Protein AF-A0A4R2JY09-F1 (afdb_monomer)

Solvent-accessible surface area (backbone atoms only — not comparable to full-atom values): 12520 Å² total; per-residue (Å²): 123,72,69,61,69,69,44,50,31,56,52,41,22,50,51,10,37,50,38,20,43,51,9,50,51,40,26,39,74,59,43,50,77,85,27,59,93,70,74,49,65,71,68,47,56,56,43,51,48,26,50,50,39,27,61,74,26,62,86,49,58,49,14,38,50,39,37,24,51,50,29,52,44,56,52,52,52,26,51,75,70,41,53,46,57,54,38,59,69,40,91,48,62,43,36,23,51,12,49,53,40,19,52,52,11,28,51,42,14,31,53,24,16,51,53,37,33,56,50,35,59,75,74,44,85,76,75,69,59,42,25,69,34,90,87,27,94,50,19,66,32,39,49,43,24,29,51,10,25,40,39,17,18,50,12,61,12,33,62,65,75,63,45,63,88,49,72,64,22,49,46,31,40,51,47,20,52,47,34,51,63,48,41,67,61,26,44,41,46,42,46,17,53,52,23,49,53,51,43,55,49,47,69,69,33,67,67,56,44,43,32,71,76,56,62,86,48,71,54,48,29,49,8,54,52,33,23,48,52,11,21,50,39,14,28,53,23,17,51,62,61,67,49,84,81,76,77,75,79,78,75,87,124

Secondary structure (DSSP, 8-state):
-HHHHHHHHHHHHHHHHHHHHHHHHHHHHH-GGGGTTTSS-HHHHHHHHHHHHHHHHTTSTTTTHHHHHHHHHHHHHHHHTSHHHHHHT-S-HHHHHHHHHHHHHHHHHHHHHHHHHHHHHHH---PPPPTT-TT-TTHHHHHHHHHHHHHHHHHHHGGGTS---SHHHHHHHHHHHHHHHS-SSHHHHHHHHHHHHHHHHHHH-HHHHHHHHS-SSHHHHHHHHHHHHHHHHHHHHHHHHHS----------

Mean predicted aligned error: 4.35 Å

Structure (mmCIF, N/CA/C/O backbone):
data_AF-A0A4R2JY09-F1
#
_entry.id   AF-A0A4R2JY09-F1
#
loop_
_atom_site.group_PDB
_atom_site.id
_atom_site.type_symbol
_atom_site.label_atom_id
_atom_site.label_alt_id
_atom_site.label_comp_id
_atom_site.label_asym_id
_atom_site.label_entity_id
_atom_site.label_seq_id
_atom_site.pdbx_PDB_ins_code
_atom_site.Cartn_x
_atom_site.Cartn_y
_atom_site.Cartn_z
_atom_site.occupancy
_atom_site.B_iso_or_equiv
_atom_site.auth_seq_id
_atom_site.auth_comp_id
_atom_site.auth_asym_id
_atom_site.auth_atom_id
_atom_site.pdbx_PDB_model_num
ATOM 1 N N . MET A 1 1 ? -23.537 -16.283 21.744 1.00 59.69 1 MET A N 1
ATOM 2 C CA . MET A 1 1 ? -23.737 -16.457 20.281 1.00 59.69 1 MET A CA 1
ATOM 3 C C . MET A 1 1 ? -23.283 -15.247 19.446 1.00 59.69 1 MET A C 1
ATOM 5 O O . MET A 1 1 ? -22.888 -15.431 18.303 1.00 59.69 1 MET A O 1
ATOM 9 N N . THR A 1 2 ? -23.271 -14.025 19.992 1.00 66.12 2 THR A N 1
ATOM 10 C CA . THR A 1 2 ? -22.936 -12.773 19.277 1.00 66.12 2 THR A CA 1
ATOM 11 C C . THR A 1 2 ? -21.453 -12.596 18.908 1.00 66.12 2 THR A C 1
ATOM 13 O O . THR A 1 2 ? -21.151 -11.908 17.934 1.00 66.12 2 THR A O 1
ATOM 16 N N . ASP A 1 3 ? -20.524 -13.251 19.611 1.00 72.12 3 ASP A N 1
ATOM 17 C CA . ASP A 1 3 ? -19.083 -13.127 19.329 1.00 72.12 3 ASP A CA 1
ATOM 18 C C . ASP A 1 3 ? -18.625 -13.847 18.053 1.00 72.12 3 ASP A C 1
ATOM 20 O O . ASP A 1 3 ? -17.672 -13.404 17.411 1.00 72.12 3 ASP A O 1
ATOM 24 N N . ASN A 1 4 ? -19.314 -14.915 17.634 1.00 73.12 4 ASN A N 1
ATOM 25 C CA . ASN A 1 4 ? -18.946 -15.662 16.426 1.00 73.12 4 ASN A CA 1
ATOM 26 C C . ASN A 1 4 ? -19.245 -14.863 15.148 1.00 73.12 4 ASN A C 1
ATOM 28 O O . ASN A 1 4 ? -18.439 -14.863 14.219 1.00 73.12 4 ASN A O 1
ATOM 32 N N . ILE A 1 5 ? -20.343 -14.098 15.134 1.00 75.06 5 ILE A N 1
ATOM 33 C CA . ILE A 1 5 ? -20.737 -13.260 13.989 1.00 75.06 5 ILE A CA 1
ATOM 34 C C . ILE A 1 5 ? -19.710 -12.142 13.747 1.00 75.06 5 ILE A C 1
ATOM 36 O O . ILE A 1 5 ? -19.404 -11.812 12.605 1.00 75.06 5 ILE A O 1
ATOM 40 N N . ARG A 1 6 ? -19.104 -11.611 14.817 1.00 73.12 6 ARG A N 1
ATOM 41 C CA . ARG A 1 6 ? -18.092 -10.543 14.736 1.00 73.12 6 ARG A CA 1
ATOM 42 C C . ARG A 1 6 ? -16.761 -11.007 14.144 1.00 73.12 6 ARG A C 1
ATOM 44 O O . ARG A 1 6 ? -16.026 -10.194 13.590 1.00 73.12 6 ARG A O 1
ATOM 51 N N . ARG A 1 7 ? -16.424 -12.294 14.272 1.00 84.69 7 ARG A N 1
ATOM 52 C CA . ARG A 1 7 ? -15.127 -12.834 13.828 1.00 84.69 7 ARG A CA 1
ATOM 53 C C . ARG A 1 7 ? -15.115 -13.212 12.349 1.00 84.69 7 ARG A C 1
ATOM 55 O O . ARG A 1 7 ? -14.066 -13.095 11.722 1.00 84.69 7 ARG A O 1
ATOM 62 N N . LEU A 1 8 ? -16.263 -13.602 11.792 1.00 88.94 8 LEU A N 1
ATOM 63 C CA . LEU A 1 8 ? -16.383 -14.094 10.414 1.00 88.94 8 LEU A CA 1
ATOM 64 C C . LEU A 1 8 ? -15.783 -13.143 9.357 1.00 88.94 8 LEU A C 1
ATOM 66 O O . LEU A 1 8 ? -14.953 -13.608 8.578 1.00 88.94 8 LEU A O 1
ATOM 70 N N . PRO A 1 9 ? -16.085 -11.828 9.336 1.00 89.94 9 PRO A N 1
ATOM 71 C CA . PRO A 1 9 ? -15.553 -10.930 8.306 1.00 89.94 9 PRO A CA 1
ATOM 72 C C . PRO A 1 9 ? -14.032 -10.738 8.378 1.00 89.94 9 PRO A C 1
ATOM 74 O O . PRO A 1 9 ? -13.357 -10.679 7.353 1.00 89.94 9 PRO A O 1
ATOM 77 N N . ILE A 1 10 ? -13.464 -10.677 9.588 1.00 90.81 10 ILE A N 1
ATOM 78 C CA . ILE A 1 10 ? -12.010 -10.546 9.775 1.00 90.81 10 ILE A CA 1
ATOM 79 C C . ILE A 1 10 ? -11.312 -11.842 9.355 1.00 90.81 10 ILE A C 1
ATOM 81 O O . ILE A 1 10 ? -10.314 -11.791 8.641 1.00 90.81 10 ILE A O 1
ATOM 85 N N . VAL A 1 11 ? -11.855 -13.001 9.741 1.00 94.50 11 VAL A N 1
ATOM 86 C CA . VAL A 1 11 ? -11.335 -14.309 9.309 1.00 94.50 11 VAL A CA 1
ATOM 87 C C . VAL A 1 11 ? -11.387 -14.430 7.786 1.00 94.50 11 VAL A C 1
ATOM 89 O O . VAL A 1 11 ? -10.397 -14.832 7.184 1.00 94.50 11 VAL A O 1
ATOM 92 N N . ALA A 1 12 ? -12.484 -14.008 7.153 1.00 95.75 12 ALA A N 1
ATOM 93 C CA . ALA A 1 12 ? -12.603 -13.979 5.698 1.00 95.75 12 ALA A CA 1
ATOM 94 C C . ALA A 1 12 ? -11.603 -13.008 5.044 1.00 95.75 12 ALA A C 1
ATOM 96 O O . ALA A 1 12 ? -11.043 -13.332 4.002 1.00 95.75 12 ALA A O 1
ATOM 97 N N . THR A 1 13 ? -11.312 -11.866 5.679 1.00 95.75 13 THR A N 1
ATOM 98 C CA . THR A 1 13 ? -10.259 -10.938 5.221 1.00 95.75 13 THR A CA 1
ATOM 99 C C . THR A 1 13 ? -8.889 -11.627 5.224 1.00 95.75 13 THR A C 1
ATOM 101 O O . THR A 1 13 ? -8.171 -11.569 4.231 1.00 95.75 13 THR A O 1
ATOM 104 N N . PHE A 1 14 ? -8.532 -12.333 6.305 1.00 96.69 14 PHE A N 1
ATOM 105 C CA . PHE A 1 14 ? -7.279 -13.098 6.373 1.00 96.69 14 PHE A CA 1
ATOM 106 C C . PHE A 1 14 ? -7.230 -14.252 5.375 1.00 96.69 14 PHE A C 1
ATOM 108 O O . PHE A 1 14 ? -6.197 -14.465 4.747 1.00 96.69 14 PHE A O 1
ATOM 115 N N . ALA A 1 15 ? -8.336 -14.980 5.216 1.00 97.56 15 ALA A N 1
ATOM 116 C CA . ALA A 1 15 ? -8.434 -16.059 4.244 1.00 97.56 15 ALA A CA 1
ATOM 117 C C . ALA A 1 15 ? -8.238 -15.532 2.816 1.00 97.56 15 ALA A C 1
ATOM 119 O O . ALA A 1 15 ? -7.479 -16.121 2.053 1.00 97.56 15 ALA A O 1
ATOM 120 N N . GLY A 1 16 ? -8.843 -14.389 2.478 1.00 98.06 16 GLY A N 1
ATOM 121 C CA . GLY A 1 16 ? -8.635 -13.717 1.196 1.00 98.06 16 GLY A CA 1
ATOM 122 C C . GLY A 1 16 ? -7.171 -13.334 0.960 1.00 98.06 16 GLY A C 1
ATOM 123 O O . GLY A 1 16 ? -6.622 -13.656 -0.093 1.00 98.06 16 GLY A O 1
ATOM 124 N N . LEU A 1 17 ? -6.509 -12.723 1.951 1.00 97.75 17 LEU A N 1
ATOM 125 C CA . LEU A 1 17 ? -5.083 -12.378 1.863 1.00 97.75 17 LEU A CA 1
ATOM 126 C C . LEU A 1 17 ? -4.210 -13.628 1.705 1.00 97.75 17 LEU A C 1
ATOM 128 O O . LEU A 1 17 ? -3.281 -13.636 0.903 1.00 97.75 17 LEU A O 1
ATOM 132 N N . PHE A 1 18 ? -4.524 -14.706 2.424 1.00 97.88 18 PHE A N 1
ATOM 133 C CA . PHE A 1 18 ? -3.820 -15.978 2.290 1.00 97.88 18 PHE A CA 1
ATOM 134 C C . PHE A 1 18 ? -3.980 -16.572 0.885 1.00 97.88 18 PHE A C 1
ATOM 136 O O . PHE A 1 18 ? -2.989 -16.943 0.262 1.00 97.88 18 PHE A O 1
ATOM 143 N N . VAL A 1 19 ? -5.202 -16.597 0.345 1.00 98.38 19 VAL A N 1
ATOM 144 C CA . VAL A 1 19 ? -5.465 -17.034 -1.037 1.00 98.38 19 VAL A CA 1
ATOM 145 C C . VAL A 1 19 ? -4.697 -16.162 -2.034 1.00 98.38 19 VAL A C 1
ATOM 147 O O . VAL A 1 19 ? -4.083 -16.690 -2.960 1.00 98.38 19 VAL A O 1
ATOM 150 N N . ALA A 1 20 ? -4.647 -14.845 -1.812 1.00 98.19 20 ALA A N 1
ATOM 151 C CA . ALA A 1 20 ? -3.877 -13.937 -2.655 1.00 98.19 20 ALA A CA 1
ATOM 152 C C . ALA A 1 20 ? -2.372 -14.263 -2.647 1.00 98.19 20 ALA A C 1
ATOM 154 O O . ALA A 1 20 ? -1.742 -14.326 -3.704 1.00 98.19 20 ALA A O 1
ATOM 155 N N . ALA A 1 21 ? -1.815 -14.536 -1.463 1.00 98.00 21 ALA A N 1
ATOM 156 C CA . ALA A 1 21 ? -0.427 -14.958 -1.293 1.00 98.00 21 ALA A CA 1
ATOM 157 C C . ALA A 1 21 ? -0.134 -16.293 -1.996 1.00 98.00 21 ALA A C 1
ATOM 159 O O . ALA A 1 21 ? 0.877 -16.409 -2.686 1.00 98.00 21 ALA A O 1
ATOM 160 N N . VAL A 1 22 ? -1.031 -17.280 -1.887 1.00 98.25 22 VAL A N 1
ATOM 161 C CA . VAL A 1 22 ? -0.908 -18.555 -2.617 1.00 98.25 22 VAL A CA 1
ATOM 162 C C . VAL A 1 22 ? -0.880 -18.311 -4.127 1.00 98.25 22 VAL A C 1
ATOM 164 O O . VAL A 1 22 ? -0.015 -18.853 -4.812 1.00 98.25 22 VAL A O 1
ATOM 167 N N . GLY A 1 23 ? -1.758 -17.449 -4.647 1.00 98.06 23 GLY A N 1
ATOM 168 C CA . GLY A 1 23 ? -1.754 -17.069 -6.062 1.00 98.06 23 GLY A CA 1
ATOM 169 C C . GLY A 1 23 ? -0.416 -16.479 -6.521 1.00 98.06 23 GLY A C 1
ATOM 170 O O . GLY A 1 23 ? 0.090 -16.857 -7.578 1.00 98.06 23 GLY A O 1
ATOM 171 N N . LEU A 1 24 ? 0.204 -15.614 -5.711 1.00 97.38 24 LEU A N 1
ATOM 172 C CA . LEU A 1 24 ? 1.538 -15.058 -5.982 1.00 97.38 24 LEU A CA 1
ATOM 173 C C . LEU A 1 24 ? 2.639 -16.130 -5.982 1.00 97.38 24 LEU A C 1
ATOM 175 O O . LEU A 1 24 ? 3.501 -16.121 -6.860 1.00 97.38 24 LEU A O 1
ATOM 179 N N . VAL A 1 25 ? 2.601 -17.075 -5.039 1.00 97.81 25 VAL A N 1
ATOM 180 C CA . VAL A 1 25 ? 3.565 -18.189 -4.982 1.00 97.81 25 VAL A CA 1
ATOM 181 C C . VAL A 1 25 ? 3.436 -19.094 -6.209 1.00 97.81 25 VAL A C 1
ATOM 183 O O . VAL A 1 25 ? 4.447 -19.484 -6.790 1.00 97.81 25 VAL A O 1
ATOM 186 N N . VAL A 1 26 ? 2.213 -19.379 -6.665 1.00 98.12 26 VAL A N 1
ATOM 187 C CA . VAL A 1 26 ? 1.987 -20.151 -7.899 1.00 98.12 26 VAL A CA 1
ATOM 188 C C . VAL A 1 26 ? 2.592 -19.439 -9.114 1.00 98.12 26 VAL A C 1
ATOM 190 O O . VAL A 1 26 ? 3.272 -20.081 -9.914 1.00 98.12 26 VAL A O 1
ATOM 193 N N . GLN A 1 27 ? 2.414 -18.117 -9.239 1.00 97.00 27 GLN A N 1
ATOM 194 C CA . GLN A 1 27 ? 3.031 -17.336 -10.323 1.00 97.00 27 GLN A CA 1
ATOM 195 C C . GLN A 1 27 ? 4.562 -17.405 -10.282 1.00 97.00 27 GLN A C 1
ATOM 197 O O . GLN A 1 27 ? 5.197 -17.553 -11.326 1.00 97.00 27 GLN A O 1
ATOM 202 N N . TRP A 1 28 ? 5.143 -17.324 -9.084 1.00 97.06 28 TRP A N 1
ATOM 203 C CA . TRP A 1 28 ? 6.588 -17.400 -8.880 1.00 97.06 28 TRP A CA 1
ATOM 204 C C . TRP A 1 28 ? 7.168 -18.738 -9.318 1.00 97.06 28 TRP A C 1
ATOM 206 O O . TRP A 1 28 ? 8.110 -18.764 -10.104 1.00 97.06 28 TRP A O 1
ATOM 216 N N . ILE A 1 29 ? 6.560 -19.843 -8.879 1.00 97.44 29 ILE A N 1
ATOM 217 C CA . ILE A 1 29 ? 6.979 -21.197 -9.261 1.00 97.44 29 ILE A CA 1
ATOM 218 C C . ILE A 1 29 ? 6.833 -21.397 -10.776 1.00 97.44 29 ILE A C 1
ATOM 220 O O . ILE A 1 29 ? 7.691 -22.008 -11.408 1.00 97.44 29 ILE A O 1
ATOM 224 N N . ALA A 1 30 ? 5.767 -20.859 -11.375 1.00 97.44 30 ALA A N 1
ATOM 225 C CA . ALA A 1 30 ? 5.498 -21.005 -12.801 1.00 97.44 30 ALA A CA 1
ATOM 226 C C . ALA A 1 30 ? 6.448 -20.197 -13.702 1.00 97.44 30 ALA A C 1
ATOM 228 O O . ALA A 1 30 ? 6.648 -20.568 -14.863 1.00 97.44 30 ALA A O 1
ATOM 229 N N . LYS A 1 31 ? 6.994 -19.078 -13.207 1.00 96.19 31 LYS A N 1
ATOM 230 C CA . LYS A 1 31 ? 7.884 -18.192 -13.970 1.00 96.19 31 LYS A CA 1
ATOM 231 C C . LYS A 1 31 ? 8.923 -17.507 -13.061 1.00 96.19 31 LYS A C 1
ATOM 233 O O . LYS A 1 31 ? 8.898 -16.284 -12.923 1.00 96.19 31 LYS A O 1
ATOM 238 N N . PRO A 1 32 ? 9.879 -18.253 -12.478 1.00 95.62 32 PRO A N 1
ATOM 239 C CA . PRO A 1 32 ? 10.816 -17.713 -11.487 1.00 95.62 32 PRO A CA 1
ATOM 240 C C . PRO A 1 32 ? 11.736 -16.635 -12.070 1.00 95.62 32 PRO A C 1
ATOM 242 O O . PRO A 1 32 ? 12.045 -15.660 -11.393 1.00 95.62 32 PRO A O 1
ATOM 245 N N . ALA A 1 33 ? 12.092 -16.750 -13.354 1.00 95.50 33 ALA A N 1
ATOM 246 C CA . ALA A 1 33 ? 12.907 -15.763 -14.063 1.00 95.50 33 ALA A CA 1
ATOM 247 C C . ALA A 1 33 ? 12.273 -14.360 -14.122 1.00 95.50 33 ALA A C 1
ATOM 249 O O . ALA A 1 33 ? 12.998 -13.381 -14.232 1.00 95.50 33 ALA A O 1
ATOM 250 N N . ALA A 1 34 ? 10.942 -14.235 -14.006 1.00 90.12 34 ALA A N 1
ATOM 251 C CA . ALA A 1 34 ? 10.282 -12.926 -13.934 1.00 90.12 34 ALA A CA 1
ATOM 252 C C . ALA A 1 34 ? 10.533 -12.190 -12.604 1.00 90.12 34 ALA A C 1
ATOM 254 O O . ALA A 1 34 ? 10.148 -11.034 -12.464 1.00 90.12 34 ALA A O 1
ATOM 255 N N . PHE A 1 35 ? 11.153 -12.865 -11.636 1.00 91.19 35 PHE A N 1
ATOM 256 C CA . PHE A 1 35 ? 11.443 -12.350 -10.302 1.00 91.19 35 PHE A CA 1
ATOM 257 C C . PHE A 1 35 ? 12.937 -12.440 -9.974 1.00 91.19 35 PHE A C 1
ATOM 259 O O . PHE A 1 35 ? 13.296 -12.383 -8.802 1.00 91.19 35 PHE A O 1
ATOM 266 N N . ALA A 1 36 ? 13.802 -12.619 -10.980 1.00 90.88 36 ALA A N 1
ATOM 267 C CA . ALA A 1 36 ? 15.232 -12.852 -10.777 1.00 90.88 36 ALA A CA 1
ATOM 268 C C . ALA A 1 36 ? 15.909 -11.718 -9.988 1.00 90.88 36 ALA A C 1
ATOM 270 O O . ALA A 1 36 ? 16.721 -12.003 -9.114 1.00 90.88 36 ALA A O 1
ATOM 271 N N . ASP A 1 37 ? 15.503 -10.469 -10.226 1.00 86.06 37 ASP A N 1
ATOM 272 C CA . ASP A 1 37 ? 16.114 -9.287 -9.602 1.00 86.06 37 ASP A CA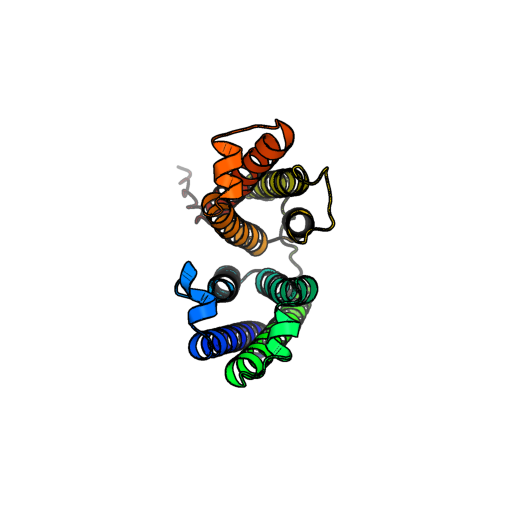 1
ATOM 273 C C . ASP A 1 37 ? 15.902 -9.234 -8.082 1.00 86.06 37 ASP A C 1
ATOM 275 O O . ASP A 1 37 ? 16.772 -8.792 -7.338 1.00 86.06 37 ASP A O 1
ATOM 279 N N . PHE A 1 38 ? 14.757 -9.729 -7.604 1.00 83.38 38 PHE A N 1
ATOM 280 C CA . PHE A 1 38 ? 14.408 -9.729 -6.180 1.00 83.38 38 PHE A CA 1
ATOM 281 C C . PHE A 1 38 ? 14.529 -11.115 -5.536 1.00 83.38 38 PHE A C 1
ATOM 283 O O . PHE A 1 38 ? 14.512 -11.236 -4.314 1.00 83.38 38 PHE A O 1
ATOM 290 N N . GLY A 1 39 ? 14.606 -12.181 -6.333 1.00 89.31 39 GLY A N 1
ATOM 291 C CA . GLY A 1 39 ? 14.568 -13.572 -5.881 1.00 89.31 39 GLY A CA 1
ATOM 292 C C . GLY A 1 39 ? 13.189 -14.056 -5.409 1.00 89.31 39 GLY A C 1
ATOM 293 O O . GLY A 1 39 ? 12.994 -15.259 -5.261 1.00 89.31 39 GLY A O 1
ATOM 294 N N . PHE A 1 40 ? 12.216 -13.163 -5.203 1.00 91.00 40 PHE A N 1
ATOM 295 C CA . PHE A 1 40 ? 10.849 -13.484 -4.778 1.00 91.00 40 PHE A CA 1
ATOM 296 C C . PHE A 1 40 ? 9.850 -12.407 -5.272 1.00 91.00 40 PHE A C 1
ATOM 298 O O . PHE A 1 40 ? 10.261 -11.298 -5.620 1.00 91.00 40 PHE A O 1
ATOM 305 N N . PRO A 1 41 ? 8.528 -12.681 -5.294 1.00 91.81 41 PRO A N 1
ATOM 306 C CA . PRO A 1 41 ? 7.532 -11.703 -5.734 1.00 91.81 41 PRO A CA 1
ATOM 307 C C . PRO A 1 41 ? 7.380 -10.531 -4.751 1.00 91.81 41 PRO A C 1
ATOM 309 O O . PRO A 1 41 ? 6.908 -10.752 -3.630 1.00 91.81 41 PRO A O 1
ATOM 312 N N . PRO A 1 42 ? 7.642 -9.273 -5.158 1.00 88.69 42 PRO A N 1
ATOM 313 C CA . PRO A 1 42 ? 7.479 -8.109 -4.277 1.00 88.69 42 PRO A CA 1
ATOM 314 C C . PRO A 1 42 ? 6.031 -7.951 -3.788 1.00 88.69 42 PRO A C 1
ATOM 316 O O . PRO A 1 42 ? 5.792 -7.539 -2.654 1.00 88.69 42 PRO A O 1
ATOM 319 N N . GLY A 1 43 ? 5.060 -8.400 -4.597 1.00 90.69 43 GLY A N 1
ATOM 320 C CA . GLY A 1 43 ? 3.641 -8.507 -4.244 1.00 90.69 43 GLY A CA 1
ATOM 321 C C . GLY A 1 43 ? 3.374 -9.176 -2.890 1.00 90.69 43 GLY A C 1
ATOM 322 O O . GLY A 1 43 ? 2.446 -8.796 -2.171 1.00 90.69 43 GLY A O 1
ATOM 323 N N . LEU A 1 44 ? 4.202 -10.157 -2.521 1.00 94.69 44 LEU A N 1
ATOM 324 C CA . LEU A 1 44 ? 4.018 -10.951 -1.313 1.00 94.69 44 LEU A CA 1
ATOM 325 C C . LEU A 1 44 ? 4.257 -10.121 -0.046 1.00 94.69 44 LEU A C 1
ATOM 327 O O . LEU A 1 44 ? 3.539 -10.300 0.938 1.00 94.69 44 LEU A O 1
ATOM 331 N N . PHE A 1 45 ? 5.190 -9.164 -0.083 1.00 93.00 45 PHE A N 1
ATOM 332 C CA . PHE A 1 45 ? 5.417 -8.253 1.038 1.00 93.00 45 PHE A CA 1
ATOM 333 C C . PHE A 1 45 ? 4.204 -7.381 1.330 1.00 93.00 45 PHE A C 1
ATOM 335 O O . PHE A 1 45 ? 3.865 -7.194 2.497 1.00 93.00 45 PHE A O 1
ATOM 342 N N . TYR A 1 46 ? 3.510 -6.895 0.298 1.00 93.44 46 TYR A N 1
ATOM 343 C CA . TYR A 1 46 ? 2.302 -6.098 0.498 1.00 93.44 46 TYR A CA 1
ATOM 344 C C . TYR A 1 46 ? 1.179 -6.935 1.111 1.00 93.44 46 TYR A C 1
ATOM 346 O O . TYR A 1 46 ? 0.539 -6.496 2.063 1.00 93.44 46 TYR A O 1
ATOM 354 N N . VAL A 1 47 ? 0.966 -8.162 0.626 1.00 95.94 47 VAL A N 1
ATOM 355 C CA . VAL A 1 47 ? -0.087 -9.054 1.142 1.00 95.94 47 VAL A CA 1
ATOM 356 C C . VAL A 1 47 ? 0.194 -9.477 2.590 1.00 95.94 47 VAL A C 1
ATOM 358 O O . VAL A 1 47 ? -0.690 -9.387 3.447 1.00 95.94 47 VAL A O 1
ATOM 361 N N . VAL A 1 48 ? 1.428 -9.887 2.895 1.00 95.81 48 VAL A N 1
ATOM 362 C CA . VAL A 1 48 ? 1.838 -10.257 4.260 1.00 95.81 48 VAL A CA 1
ATOM 363 C C . VAL A 1 48 ? 1.813 -9.036 5.180 1.00 95.81 48 VAL A C 1
ATOM 365 O O . VAL A 1 48 ? 1.287 -9.109 6.290 1.00 95.81 48 VAL A O 1
ATOM 368 N N . GLY A 1 49 ? 2.304 -7.894 4.705 1.00 93.50 49 GLY A N 1
ATOM 369 C CA . GLY A 1 49 ? 2.250 -6.617 5.406 1.00 93.50 49 GLY A CA 1
ATOM 370 C C . GLY A 1 49 ? 0.827 -6.203 5.769 1.00 93.50 49 GLY A C 1
ATOM 371 O O . GLY A 1 49 ? 0.556 -5.864 6.922 1.00 93.50 49 GLY A O 1
ATOM 372 N N . ALA A 1 50 ? -0.107 -6.318 4.821 1.00 94.75 50 ALA A N 1
ATOM 373 C CA . ALA A 1 50 ? -1.531 -6.098 5.057 1.00 94.75 50 ALA A CA 1
ATOM 374 C C . ALA A 1 50 ? -2.057 -7.006 6.172 1.00 94.75 50 ALA A C 1
ATOM 376 O O . ALA A 1 50 ? -2.716 -6.529 7.097 1.00 94.75 50 ALA A O 1
ATOM 377 N N . ALA A 1 51 ? -1.743 -8.304 6.114 1.00 96.44 51 ALA A N 1
ATOM 378 C CA . ALA A 1 51 ? -2.177 -9.269 7.119 1.00 96.44 51 ALA A CA 1
ATOM 379 C C . ALA A 1 51 ? -1.637 -8.904 8.512 1.00 96.44 51 ALA A C 1
ATOM 381 O O . ALA A 1 51 ? -2.397 -8.884 9.483 1.00 96.44 51 ALA A O 1
ATOM 382 N N . VAL A 1 52 ? -0.357 -8.539 8.616 1.00 95.31 52 VAL A N 1
ATOM 383 C CA . VAL A 1 52 ? 0.254 -8.091 9.876 1.00 95.31 52 VAL A CA 1
ATOM 384 C C . VAL A 1 52 ? -0.429 -6.827 10.398 1.00 95.31 52 VAL A C 1
ATOM 386 O O . VAL A 1 52 ? -0.771 -6.770 11.579 1.00 95.31 52 VAL A O 1
ATOM 389 N N . LEU A 1 53 ? -0.702 -5.839 9.543 1.00 93.44 53 LEU A N 1
ATOM 390 C CA . LEU A 1 53 ? -1.393 -4.606 9.939 1.00 93.44 53 LEU A CA 1
ATOM 391 C C . LEU A 1 53 ? -2.820 -4.871 10.429 1.00 93.44 53 LEU A C 1
ATOM 393 O O . LEU A 1 53 ? -3.209 -4.356 11.481 1.00 93.44 53 LEU A O 1
ATOM 397 N N . VAL A 1 54 ? -3.583 -5.713 9.726 1.00 93.94 54 VAL A N 1
ATOM 398 C CA . VAL A 1 54 ? -4.921 -6.137 10.170 1.00 93.94 54 VAL A CA 1
ATOM 399 C C . VAL A 1 54 ? -4.824 -6.870 11.508 1.00 93.94 54 VAL A C 1
ATOM 401 O O . VAL A 1 54 ? -5.613 -6.616 12.415 1.00 93.94 54 VAL A O 1
ATOM 404 N N . TRP A 1 55 ? -3.832 -7.742 11.685 1.00 94.69 55 TRP A N 1
ATOM 405 C CA . TRP A 1 55 ? -3.654 -8.497 12.925 1.00 94.69 55 TRP A CA 1
ATOM 406 C C . TRP A 1 55 ? -3.298 -7.599 14.109 1.00 94.69 55 TRP A C 1
ATOM 408 O O . TRP A 1 55 ? -3.914 -7.716 15.176 1.00 94.69 55 TRP A O 1
ATOM 418 N N . LEU A 1 56 ? -2.351 -6.679 13.916 1.00 90.88 56 LEU A N 1
ATOM 419 C CA . LEU A 1 56 ? -1.954 -5.699 14.920 1.00 90.88 56 LEU A CA 1
ATOM 420 C C . LEU A 1 56 ? -3.129 -4.793 15.269 1.00 90.88 56 LEU A C 1
ATOM 422 O O . LEU A 1 56 ? -3.388 -4.550 16.450 1.00 90.88 56 LEU A O 1
ATOM 426 N N . ASP A 1 57 ? -3.877 -4.315 14.276 1.00 89.69 57 ASP A N 1
ATOM 427 C CA . ASP A 1 57 ? -4.970 -3.378 14.504 1.00 89.69 57 ASP A CA 1
ATOM 428 C C . ASP A 1 57 ? -6.329 -4.037 14.740 1.00 89.69 57 ASP A C 1
ATOM 430 O O . ASP A 1 57 ? -7.302 -3.315 14.880 1.00 89.69 57 ASP A O 1
ATOM 434 N N . ARG A 1 58 ? -6.424 -5.368 14.886 1.00 90.81 58 ARG A N 1
ATOM 435 C CA . ARG A 1 58 ? -7.689 -6.145 14.947 1.00 90.81 58 ARG A CA 1
ATOM 436 C C . ARG A 1 58 ? -8.752 -5.660 15.942 1.00 90.81 58 ARG A C 1
ATOM 438 O O . ARG A 1 58 ? -9.900 -6.093 15.899 1.00 90.81 58 ARG A O 1
ATOM 445 N N . ARG A 1 59 ? -8.364 -4.815 16.901 1.00 87.75 59 ARG A N 1
ATOM 446 C CA . ARG A 1 59 ? -9.270 -4.195 17.877 1.00 87.75 59 ARG A CA 1
ATOM 447 C C . ARG A 1 59 ? -9.910 -2.903 17.362 1.00 87.75 59 ARG A C 1
ATOM 449 O O . ARG A 1 59 ? -10.971 -2.551 17.863 1.00 87.75 59 ARG A O 1
ATOM 456 N N . ALA A 1 60 ? -9.322 -2.218 16.387 1.00 89.00 60 ALA A N 1
ATOM 457 C CA . ALA A 1 60 ? -9.831 -0.980 15.809 1.00 89.00 60 ALA A CA 1
ATOM 458 C C . ALA A 1 60 ? -10.959 -1.234 14.797 1.00 89.00 60 ALA A C 1
ATOM 460 O O . ALA A 1 60 ? -10.952 -2.219 14.061 1.00 89.00 60 ALA A O 1
ATOM 461 N N . ASN A 1 61 ? -11.911 -0.299 14.717 1.00 89.94 61 ASN A N 1
ATOM 462 C CA . ASN A 1 61 ? -13.063 -0.401 13.808 1.00 89.94 61 ASN A CA 1
ATOM 463 C C . ASN A 1 61 ? -12.659 -0.393 12.325 1.00 89.94 61 ASN A C 1
ATOM 465 O O . ASN A 1 61 ? -13.345 -0.995 11.502 1.00 89.94 61 ASN A O 1
ATOM 469 N N . TRP A 1 62 ? -11.535 0.255 12.017 1.00 91.19 62 TRP A N 1
ATOM 470 C CA . TRP A 1 62 ? -11.000 0.459 10.670 1.00 91.19 62 TRP A CA 1
ATOM 471 C C . TRP A 1 62 ? -9.861 -0.498 10.313 1.00 91.19 62 TRP A C 1
ATOM 473 O O . TRP A 1 62 ? -9.243 -0.345 9.267 1.00 91.19 62 TRP A O 1
ATOM 483 N N . SER A 1 63 ? -9.588 -1.497 11.156 1.00 90.88 63 SER A N 1
ATOM 484 C CA . SER A 1 63 ? -8.480 -2.440 10.965 1.00 90.88 63 SER A CA 1
ATOM 485 C C . SER A 1 63 ? -8.396 -3.058 9.561 1.00 90.88 63 SER A C 1
ATOM 487 O O . SER A 1 63 ? -7.308 -3.033 8.985 1.00 90.88 63 SER A O 1
ATOM 489 N N . PRO A 1 64 ? -9.501 -3.535 8.949 1.00 94.69 64 PRO A N 1
ATOM 490 C CA . PRO A 1 64 ? -9.451 -4.149 7.622 1.00 94.69 64 PRO A CA 1
ATOM 491 C C . PRO A 1 64 ? -9.163 -3.160 6.489 1.00 94.69 64 PRO A C 1
ATOM 493 O O . PRO A 1 64 ? -8.853 -3.593 5.384 1.00 94.69 64 PRO A O 1
ATOM 496 N N . MET A 1 65 ? -9.246 -1.846 6.733 1.00 94.94 65 MET A N 1
ATOM 497 C CA . MET A 1 65 ? -9.097 -0.831 5.687 1.00 94.94 65 MET A CA 1
ATOM 498 C C . MET A 1 65 ? -7.736 -0.928 4.994 1.00 94.94 65 MET A C 1
ATOM 500 O O . MET A 1 65 ? -7.661 -0.760 3.783 1.00 94.94 65 MET A O 1
ATOM 504 N N . ALA A 1 66 ? -6.672 -1.259 5.735 1.00 93.56 66 ALA A N 1
ATOM 505 C CA . ALA A 1 66 ? -5.342 -1.396 5.141 1.00 93.56 66 ALA A CA 1
ATOM 506 C C . ALA A 1 66 ? -5.305 -2.516 4.094 1.00 93.56 66 ALA A C 1
ATOM 508 O O . ALA A 1 66 ? -4.756 -2.334 3.012 1.00 93.56 66 ALA A O 1
ATOM 509 N N . ALA A 1 67 ? -5.954 -3.644 4.389 1.00 96.25 67 ALA A N 1
ATOM 510 C CA . ALA A 1 67 ? -6.070 -4.757 3.458 1.00 96.25 67 ALA A CA 1
ATOM 511 C C . ALA A 1 67 ? -6.990 -4.436 2.274 1.00 96.25 67 ALA A C 1
ATOM 513 O O . ALA A 1 67 ? -6.667 -4.815 1.154 1.00 96.25 67 ALA A O 1
ATOM 514 N N . VAL A 1 68 ? -8.092 -3.708 2.493 1.00 97.06 68 VAL A N 1
ATOM 515 C CA . VAL A 1 68 ? -8.983 -3.257 1.407 1.00 97.06 68 VAL A CA 1
ATOM 516 C C . VAL A 1 68 ? -8.224 -2.358 0.431 1.00 97.06 68 VAL A C 1
ATOM 518 O O . VAL A 1 68 ? -8.244 -2.614 -0.769 1.00 97.06 68 VAL A O 1
ATOM 521 N N . ILE A 1 69 ? -7.526 -1.338 0.937 1.00 94.88 69 ILE A N 1
ATOM 522 C CA . ILE A 1 69 ? -6.772 -0.393 0.104 1.00 94.88 69 ILE A CA 1
ATOM 523 C C . ILE A 1 69 ? -5.656 -1.111 -0.649 1.00 94.88 69 ILE A C 1
ATOM 525 O O . ILE A 1 69 ? -5.535 -0.921 -1.854 1.00 94.88 69 ILE A O 1
ATOM 529 N N . LEU A 1 70 ? -4.885 -1.978 0.017 1.00 94.69 70 LEU A N 1
ATOM 530 C CA . LEU A 1 70 ? -3.834 -2.748 -0.653 1.00 94.69 70 LEU A CA 1
ATOM 531 C C . LEU A 1 70 ? -4.384 -3.710 -1.706 1.00 94.69 70 LEU A C 1
ATOM 533 O O . LEU A 1 70 ? -3.790 -3.846 -2.771 1.00 94.69 70 LEU A O 1
ATOM 537 N N . ALA A 1 71 ? -5.517 -4.360 -1.443 1.00 96.62 71 ALA A N 1
ATOM 538 C CA . ALA A 1 71 ? -6.143 -5.244 -2.416 1.00 96.62 71 ALA A CA 1
ATOM 539 C C . ALA A 1 71 ? -6.592 -4.483 -3.667 1.00 96.62 71 ALA A C 1
ATOM 541 O O . ALA A 1 71 ? -6.280 -4.899 -4.783 1.00 96.62 71 ALA A O 1
ATOM 542 N N . LEU A 1 72 ? -7.271 -3.347 -3.482 1.00 95.12 72 LEU A N 1
ATOM 543 C CA . LEU A 1 72 ? -7.669 -2.476 -4.588 1.00 95.12 72 LEU A CA 1
ATOM 544 C C . LEU A 1 72 ? -6.450 -1.937 -5.332 1.00 95.12 72 LEU A C 1
ATOM 546 O O . LEU A 1 72 ? -6.443 -1.942 -6.557 1.00 95.12 72 LEU A O 1
ATOM 550 N N . TRP A 1 73 ? -5.406 -1.542 -4.606 1.00 92.44 73 TRP A N 1
ATOM 551 C CA . TRP A 1 73 ? -4.161 -1.057 -5.184 1.00 92.44 73 TRP A CA 1
ATOM 552 C C . TRP A 1 73 ? -3.501 -2.088 -6.100 1.00 92.44 73 TRP A C 1
ATOM 554 O O . TRP A 1 73 ? -3.214 -1.783 -7.253 1.00 92.44 73 TRP A O 1
ATOM 564 N N . ILE A 1 74 ? -3.294 -3.316 -5.617 1.00 93.56 74 ILE A N 1
ATOM 565 C CA . ILE A 1 74 ? -2.635 -4.371 -6.401 1.00 93.56 74 ILE A CA 1
ATOM 566 C C . ILE A 1 74 ? -3.431 -4.666 -7.679 1.00 93.56 74 ILE A C 1
ATOM 568 O O . ILE A 1 74 ? -2.844 -4.818 -8.751 1.00 93.56 74 ILE A O 1
ATOM 572 N N . VAL A 1 75 ? -4.764 -4.713 -7.588 1.00 95.38 75 VAL A N 1
ATOM 573 C CA . VAL A 1 75 ? -5.626 -4.967 -8.751 1.00 95.38 75 VAL A CA 1
ATOM 574 C C . VAL A 1 75 ? -5.605 -3.789 -9.727 1.00 95.38 75 VAL A C 1
ATOM 576 O O . VAL A 1 75 ? -5.353 -3.995 -10.912 1.00 95.38 75 VAL A O 1
ATOM 579 N N . ILE A 1 76 ? -5.839 -2.563 -9.252 1.00 92.31 76 ILE A N 1
ATOM 580 C CA . ILE A 1 76 ? -5.897 -1.363 -10.099 1.00 92.31 76 ILE A CA 1
ATOM 581 C C . ILE A 1 76 ? -4.534 -1.091 -10.733 1.00 92.31 76 ILE A C 1
ATOM 583 O O . ILE A 1 76 ? -4.469 -0.915 -11.944 1.00 92.31 76 ILE A O 1
ATOM 587 N N . GLY A 1 77 ? -3.448 -1.125 -9.959 1.00 89.62 77 GLY A N 1
ATOM 588 C CA . GLY A 1 77 ? -2.090 -0.943 -10.472 1.00 89.62 77 GLY A CA 1
ATOM 589 C C . GLY A 1 77 ? -1.709 -2.024 -11.485 1.00 89.62 77 GLY A C 1
ATOM 590 O O . GLY A 1 77 ? -1.158 -1.720 -12.542 1.00 89.62 77 GLY A O 1
ATOM 591 N N . GLY A 1 78 ? -2.082 -3.283 -11.225 1.00 91.56 78 GLY A N 1
ATOM 592 C CA . GLY A 1 78 ? -1.878 -4.382 -12.168 1.00 91.56 78 GLY A CA 1
ATOM 593 C C . GLY A 1 78 ? -2.641 -4.206 -13.487 1.00 91.56 78 GLY A C 1
ATOM 594 O O . GLY A 1 78 ? -2.105 -4.542 -14.546 1.00 91.56 78 GLY A O 1
ATOM 595 N N . LEU A 1 79 ? -3.869 -3.680 -13.439 1.00 93.50 79 LEU A N 1
ATOM 596 C CA . LEU A 1 79 ? -4.681 -3.383 -14.625 1.00 93.50 79 LEU A CA 1
ATOM 597 C C . LEU A 1 79 ? -4.160 -2.159 -15.384 1.00 93.50 79 LEU A C 1
ATOM 599 O O . LEU A 1 79 ? -3.936 -2.256 -16.588 1.00 93.50 79 LEU A O 1
ATOM 603 N N . ALA A 1 80 ? -3.930 -1.045 -14.689 1.00 88.50 80 ALA A N 1
ATOM 604 C CA . ALA A 1 80 ? -3.465 0.212 -15.272 1.00 88.50 80 ALA A CA 1
ATOM 605 C C . ALA A 1 80 ? -2.078 0.064 -15.915 1.00 88.50 80 ALA A C 1
ATOM 607 O O . ALA A 1 80 ? -1.863 0.531 -17.028 1.00 88.50 80 ALA A O 1
ATOM 608 N N . GLY A 1 81 ? -1.163 -0.675 -15.276 1.00 88.00 81 GLY A N 1
ATOM 609 C CA . GLY A 1 81 ? 0.147 -1.007 -15.851 1.00 88.00 81 GLY A CA 1
ATOM 610 C C . GLY A 1 81 ? 0.112 -2.112 -16.919 1.00 88.00 81 GLY A C 1
ATOM 611 O O . GLY A 1 81 ? 1.159 -2.509 -17.443 1.00 88.00 81 GLY A O 1
ATOM 612 N N . GLY A 1 82 ? -1.062 -2.688 -17.204 1.00 92.56 82 GLY A N 1
ATOM 613 C CA . GLY A 1 82 ? -1.267 -3.775 -18.168 1.00 92.56 82 GLY A CA 1
ATOM 614 C C . GLY A 1 82 ? -0.653 -5.126 -17.779 1.00 92.56 82 G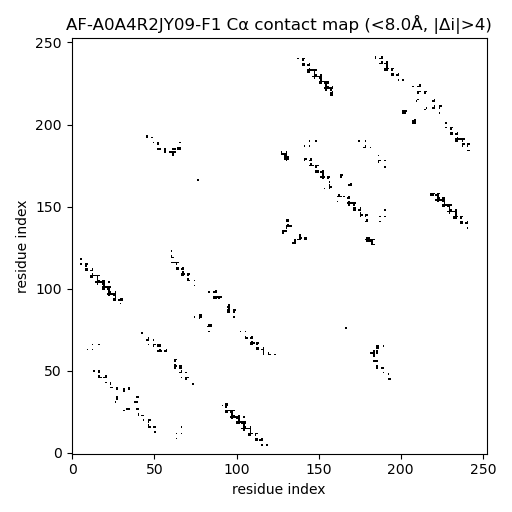LY A C 1
ATOM 615 O O . GLY A 1 82 ? -0.849 -6.114 -18.488 1.00 92.56 82 GLY A O 1
ATOM 616 N N . ILE A 1 83 ? 0.077 -5.210 -16.661 1.00 93.44 83 ILE A N 1
ATOM 617 C CA . ILE A 1 83 ? 0.766 -6.427 -16.202 1.00 93.44 83 ILE A CA 1
ATOM 618 C C . ILE A 1 83 ? -0.238 -7.547 -15.929 1.00 93.44 83 ILE A C 1
ATOM 620 O O . ILE A 1 83 ? -0.017 -8.678 -16.359 1.00 93.44 83 ILE A O 1
ATOM 624 N N . LEU A 1 84 ? -1.358 -7.238 -15.271 1.00 95.31 84 LEU A N 1
ATOM 625 C CA . LEU A 1 84 ? -2.373 -8.237 -14.946 1.00 95.31 84 LEU A CA 1
ATOM 626 C C . LEU A 1 84 ? -3.018 -8.810 -16.216 1.00 95.31 84 LEU A C 1
ATOM 628 O O . LEU A 1 84 ? -3.145 -10.025 -16.339 1.00 95.31 84 LEU A O 1
ATOM 632 N N . LEU A 1 85 ? -3.360 -7.957 -17.189 1.00 97.38 85 LEU A N 1
ATOM 633 C CA . LEU A 1 85 ? -3.941 -8.392 -18.465 1.00 97.38 85 LEU A CA 1
ATOM 634 C C . LEU A 1 85 ? -2.956 -9.241 -19.275 1.00 97.38 85 LEU A C 1
ATOM 636 O O . LEU A 1 85 ? -3.329 -10.308 -19.758 1.00 97.38 85 LEU A O 1
ATOM 640 N N . ARG A 1 86 ? -1.685 -8.823 -19.363 1.00 96.69 86 ARG A N 1
ATOM 641 C CA . ARG A 1 86 ? -0.628 -9.612 -20.021 1.00 96.69 86 ARG A CA 1
ATOM 642 C C . ARG A 1 86 ? -0.439 -10.977 -19.363 1.00 96.69 86 ARG A C 1
ATOM 644 O O . ARG A 1 86 ? -0.285 -11.974 -20.061 1.00 96.69 86 ARG A O 1
ATOM 651 N N . ASN A 1 87 ? -0.475 -11.036 -18.035 1.00 96.12 87 ASN A N 1
ATOM 652 C CA . ASN A 1 87 ? -0.337 -12.289 -17.303 1.00 96.12 87 ASN A CA 1
ATOM 653 C C . ASN A 1 87 ? -1.543 -13.219 -17.487 1.00 96.12 87 ASN A C 1
ATOM 655 O O . ASN A 1 87 ? -1.358 -14.431 -17.579 1.00 96.12 87 ASN A O 1
ATOM 659 N N . LEU A 1 88 ? -2.759 -12.673 -17.561 1.00 97.12 88 LEU A N 1
ATOM 660 C CA . LEU A 1 88 ? -3.981 -13.442 -17.819 1.00 97.12 88 LEU A CA 1
ATOM 661 C C . LEU A 1 88 ? -4.080 -13.926 -19.273 1.00 97.12 88 LEU A C 1
ATOM 663 O O . LEU A 1 88 ? -4.652 -14.983 -19.516 1.00 97.12 88 LEU A O 1
ATOM 667 N N . ALA A 1 89 ? -3.494 -13.192 -20.220 1.00 97.94 89 ALA A N 1
ATOM 668 C CA . ALA A 1 89 ? -3.371 -13.593 -21.623 1.00 97.94 89 ALA A CA 1
ATOM 669 C C . ALA A 1 89 ? -2.136 -14.477 -21.903 1.00 97.94 89 ALA A C 1
ATOM 671 O O . ALA A 1 89 ? -1.866 -14.824 -23.053 1.00 97.94 89 ALA A O 1
ATOM 672 N N . SER A 1 90 ? -1.357 -14.819 -20.872 1.00 97.00 90 SER A N 1
ATOM 673 C CA . SER A 1 90 ? -0.147 -15.633 -21.001 1.00 97.00 90 SER A CA 1
ATOM 674 C C . SER A 1 90 ? -0.476 -17.060 -21.441 1.00 97.00 90 SER A C 1
ATOM 676 O O . SER A 1 90 ? -1.429 -17.669 -20.964 1.00 97.00 90 SER A O 1
ATOM 678 N N . THR A 1 91 ? 0.377 -17.651 -22.277 1.00 97.25 91 THR A N 1
ATOM 679 C CA . THR A 1 91 ? 0.304 -19.081 -22.625 1.00 97.25 91 THR A CA 1
ATOM 680 C C . THR A 1 91 ? 0.780 -19.997 -21.489 1.00 97.25 91 THR A C 1
ATOM 682 O O . THR A 1 91 ? 0.579 -21.209 -21.544 1.00 97.25 91 THR A O 1
ATOM 685 N N . ASN A 1 92 ? 1.392 -19.446 -20.433 1.00 97.56 92 ASN A N 1
ATOM 686 C CA . ASN A 1 92 ? 1.794 -20.199 -19.247 1.00 97.56 92 ASN A CA 1
ATOM 687 C C . ASN A 1 92 ? 0.600 -20.367 -18.289 1.00 97.56 92 ASN A C 1
ATOM 689 O O . ASN A 1 92 ? 0.213 -19.430 -17.586 1.00 97.56 92 ASN A O 1
ATOM 693 N N . ALA A 1 93 ? 0.058 -21.586 -18.223 1.00 97.75 93 ALA A N 1
ATOM 694 C CA . ALA A 1 93 ? -1.100 -21.917 -17.391 1.00 97.75 93 ALA A CA 1
ATOM 695 C C . ALA A 1 93 ? -0.895 -21.605 -15.897 1.00 97.75 93 ALA A C 1
ATOM 697 O O . ALA A 1 93 ? -1.830 -21.158 -15.236 1.00 97.75 93 ALA A O 1
ATOM 698 N N . GLY A 1 94 ? 0.318 -21.786 -15.364 1.00 97.44 94 GLY A N 1
ATOM 699 C CA . GLY A 1 94 ? 0.630 -21.466 -13.969 1.00 97.44 94 GLY A CA 1
ATOM 700 C C . GLY A 1 94 ? 0.591 -19.962 -13.688 1.00 97.44 94 GLY A C 1
ATOM 701 O O . GLY A 1 94 ? 0.059 -19.539 -12.662 1.00 97.44 94 GLY A O 1
ATOM 702 N N . THR A 1 95 ? 1.064 -19.134 -14.626 1.00 96.88 95 THR A N 1
ATOM 703 C CA . THR A 1 95 ? 0.924 -17.672 -14.543 1.00 96.88 95 THR A CA 1
ATOM 704 C C . THR A 1 95 ? -0.548 -17.258 -14.540 1.00 96.88 95 THR A C 1
ATOM 706 O O . THR A 1 95 ? -0.951 -16.486 -13.668 1.00 96.88 95 THR A O 1
ATOM 709 N N . VAL A 1 96 ? -1.361 -17.794 -15.457 1.00 98.00 96 VAL A N 1
ATOM 710 C CA . VAL A 1 96 ? -2.799 -17.479 -15.531 1.00 98.00 96 VAL A CA 1
ATOM 711 C C . VAL A 1 96 ? -3.514 -17.917 -14.253 1.00 98.00 96 VAL A C 1
ATOM 713 O O . VAL A 1 96 ? -4.153 -17.094 -13.595 1.00 98.00 96 VAL 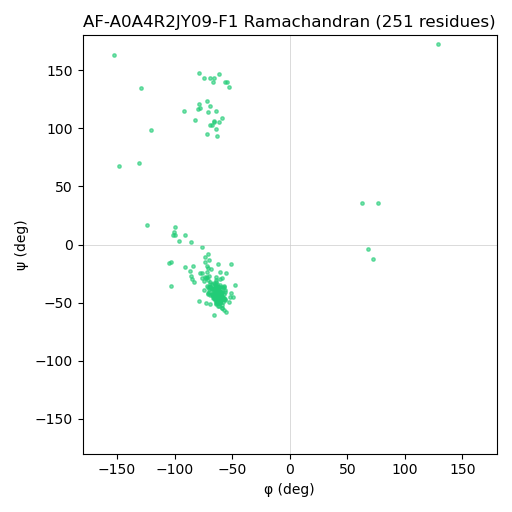A O 1
ATOM 716 N N . ALA A 1 97 ? -3.354 -19.182 -13.849 1.00 98.19 97 ALA A N 1
ATOM 717 C CA . ALA A 1 97 ? -3.983 -19.736 -12.652 1.00 98.19 97 ALA A CA 1
ATOM 718 C C . ALA A 1 97 ? -3.598 -18.951 -11.393 1.00 98.19 97 ALA A C 1
ATOM 720 O O . ALA A 1 97 ? -4.465 -18.569 -10.608 1.00 98.19 97 ALA A O 1
ATOM 721 N N . GLY A 1 98 ? -2.311 -18.640 -11.225 1.00 97.62 98 GLY A N 1
ATOM 722 C CA . GLY A 1 98 ? -1.838 -17.864 -10.087 1.00 97.62 98 GLY A CA 1
ATOM 723 C C . GLY A 1 98 ? -2.388 -16.431 -10.057 1.00 97.62 98 GLY A C 1
ATOM 724 O O . GLY A 1 98 ? -2.695 -15.932 -8.975 1.00 97.62 98 GLY A O 1
ATOM 725 N N . ASN A 1 99 ? -2.587 -15.777 -11.209 1.00 98.00 99 ASN A N 1
ATOM 726 C CA . ASN A 1 99 ? -3.226 -14.453 -11.267 1.00 98.00 99 ASN A CA 1
ATOM 727 C C . ASN A 1 99 ? -4.723 -14.519 -10.946 1.00 98.00 99 ASN A C 1
ATOM 729 O O . ASN A 1 99 ? -5.211 -13.683 -10.188 1.00 98.00 99 ASN A O 1
ATOM 733 N N . VAL A 1 100 ? -5.441 -15.526 -11.450 1.00 98.25 100 VAL A N 1
ATOM 734 C CA . VAL A 1 100 ? -6.864 -15.737 -11.128 1.00 98.25 100 VAL A CA 1
ATOM 735 C C . VAL A 1 100 ? -7.051 -15.976 -9.628 1.00 98.25 100 VAL A C 1
ATOM 737 O O . VAL A 1 100 ? -7.864 -15.301 -8.997 1.00 98.25 100 VAL A O 1
ATOM 740 N N . VAL A 1 101 ? -6.262 -16.882 -9.040 1.00 98.31 101 VAL A N 1
ATOM 741 C CA . V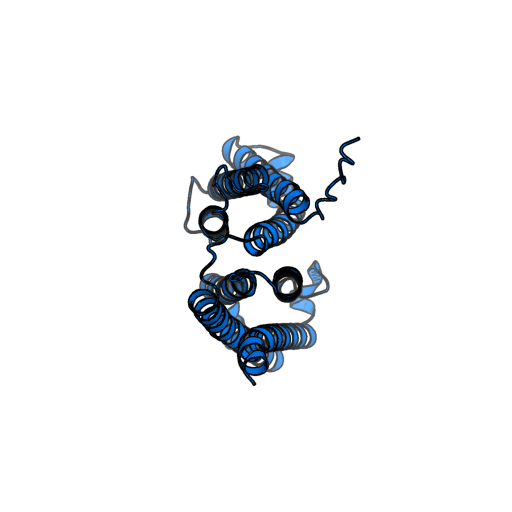AL A 1 101 ? -6.284 -17.163 -7.594 1.00 98.31 101 VAL A CA 1
ATOM 742 C C . VAL A 1 101 ? -5.944 -15.904 -6.797 1.00 98.31 101 VAL A C 1
ATOM 744 O O . VAL A 1 101 ? -6.640 -15.581 -5.833 1.00 98.31 101 VAL A O 1
ATOM 747 N N . MET A 1 102 ? -4.923 -15.155 -7.227 1.00 98.12 102 MET A N 1
ATOM 748 C CA . MET A 1 102 ? -4.529 -13.907 -6.579 1.00 98.12 102 MET A CA 1
ATOM 749 C C . MET A 1 102 ? -5.676 -12.890 -6.562 1.00 98.12 102 MET A C 1
ATOM 751 O O . MET A 1 102 ? -6.068 -12.425 -5.492 1.00 98.12 102 MET A O 1
ATOM 755 N N . VAL A 1 103 ? -6.243 -12.572 -7.728 1.00 98.25 103 VAL A N 1
ATOM 756 C CA . VAL A 1 103 ? -7.328 -11.587 -7.867 1.00 98.25 103 VAL A CA 1
ATOM 757 C C . VAL A 1 103 ? -8.570 -12.017 -7.088 1.00 98.25 103 VAL A C 1
ATOM 759 O O . VAL A 1 103 ? -9.172 -11.185 -6.411 1.00 98.25 103 VAL A O 1
ATOM 762 N N . ALA A 1 104 ? -8.927 -13.305 -7.110 1.00 98.31 104 ALA A N 1
ATOM 763 C CA . ALA A 1 104 ? -10.039 -13.827 -6.319 1.00 98.31 104 ALA A CA 1
ATOM 764 C C . ALA A 1 104 ? -9.811 -13.624 -4.809 1.00 98.31 104 ALA A C 1
ATOM 766 O O . ALA A 1 104 ? -10.701 -13.136 -4.110 1.00 98.31 104 ALA A O 1
ATOM 767 N N . GLY A 1 105 ? -8.607 -13.922 -4.307 1.00 98.38 105 GLY A N 1
ATOM 768 C CA . GLY A 1 105 ? -8.237 -13.675 -2.910 1.00 98.38 105 GLY A CA 1
ATOM 769 C C . GLY A 1 105 ? -8.305 -12.193 -2.521 1.00 98.38 105 GLY A C 1
ATOM 770 O O . GLY A 1 105 ? -8.852 -11.842 -1.470 1.00 98.38 105 GLY A O 1
ATOM 771 N N . LEU A 1 106 ? -7.824 -11.300 -3.390 1.00 97.94 106 LEU A N 1
ATOM 772 C CA . LEU A 1 106 ? -7.900 -9.849 -3.182 1.00 97.94 106 LEU A CA 1
ATOM 773 C C . LEU A 1 106 ? -9.349 -9.335 -3.208 1.00 97.94 106 LEU A C 1
ATOM 775 O O . LEU A 1 106 ? -9.720 -8.516 -2.367 1.00 97.94 106 LEU A O 1
ATOM 779 N N . ALA A 1 107 ? -10.196 -9.859 -4.097 1.00 97.69 107 ALA A N 1
ATOM 780 C CA . ALA A 1 107 ? -11.618 -9.520 -4.146 1.00 97.69 107 ALA A CA 1
ATOM 781 C C . ALA A 1 107 ? -12.345 -9.937 -2.857 1.00 97.69 107 ALA A C 1
ATOM 783 O O . ALA A 1 107 ? -13.054 -9.126 -2.254 1.00 97.69 107 ALA A O 1
ATOM 784 N N . VAL A 1 108 ? -12.111 -11.166 -2.377 1.00 97.94 108 VAL A N 1
ATOM 785 C CA . VAL A 1 108 ? -12.640 -11.643 -1.086 1.00 97.94 108 VAL A CA 1
ATOM 786 C C . VAL A 1 108 ? -12.164 -10.747 0.057 1.00 97.94 108 VAL A C 1
ATOM 788 O O . VAL A 1 108 ? -12.972 -10.346 0.895 1.00 97.94 108 VAL A O 1
ATOM 791 N N . THR A 1 109 ? -10.880 -10.380 0.066 1.00 97.94 109 THR A N 1
ATOM 792 C CA . THR A 1 109 ? -10.293 -9.472 1.064 1.00 97.94 109 THR A CA 1
ATOM 793 C C . THR A 1 109 ? -11.006 -8.123 1.090 1.00 97.94 109 THR A C 1
ATOM 795 O O . THR A 1 109 ? -11.400 -7.657 2.161 1.00 97.94 109 THR A O 1
ATOM 798 N N . ALA A 1 110 ? -11.201 -7.504 -0.077 1.00 97.31 110 ALA A N 1
ATOM 799 C CA . ALA A 1 110 ? -11.835 -6.197 -0.192 1.00 97.31 110 ALA A CA 1
ATOM 800 C C . ALA A 1 110 ? -13.292 -6.232 0.299 1.00 97.31 110 ALA A C 1
ATOM 802 O O . ALA A 1 110 ? -13.683 -5.424 1.145 1.00 97.31 110 ALA A O 1
ATOM 803 N N . VAL A 1 111 ? -14.079 -7.209 -0.166 1.00 97.25 111 VAL A N 1
ATOM 804 C CA . VAL A 1 111 ? -15.492 -7.357 0.220 1.00 97.25 111 VAL A CA 1
ATOM 805 C C . VAL A 1 111 ? -15.624 -7.654 1.714 1.00 97.25 111 VAL A C 1
ATOM 807 O O . VAL A 1 111 ? -16.355 -6.956 2.421 1.00 97.25 111 VAL A O 1
ATOM 810 N N . ALA A 1 112 ? -14.891 -8.646 2.225 1.00 96.81 112 ALA A N 1
ATOM 811 C CA . ALA A 1 112 ? -14.935 -9.015 3.637 1.00 96.81 112 ALA A CA 1
ATOM 812 C C . ALA A 1 112 ? -14.483 -7.860 4.544 1.00 96.81 112 ALA A C 1
ATOM 814 O O . ALA A 1 112 ? -15.111 -7.607 5.576 1.00 96.81 112 ALA A O 1
ATOM 815 N N . GLY A 1 113 ? -13.450 -7.118 4.137 1.00 96.19 113 GLY A N 1
ATOM 816 C CA . GLY A 1 113 ? -12.954 -5.957 4.864 1.00 96.19 113 GLY A CA 1
ATOM 817 C C . GLY A 1 113 ? -13.970 -4.814 4.930 1.00 96.19 113 GLY A C 1
ATOM 818 O O . GLY A 1 113 ? -14.194 -4.257 6.008 1.00 96.19 113 GLY A O 1
ATOM 819 N N . VAL A 1 114 ? -14.654 -4.503 3.824 1.00 96.44 114 VAL A N 1
ATOM 820 C CA . VAL A 1 114 ? -15.728 -3.491 3.799 1.00 96.44 114 VAL A CA 1
ATOM 821 C C . VAL A 1 114 ? -16.890 -3.903 4.705 1.00 96.44 114 VAL A C 1
ATOM 823 O O . VAL A 1 114 ? -17.354 -3.096 5.517 1.00 96.44 114 VAL A O 1
ATOM 826 N N . LEU A 1 115 ? -17.327 -5.164 4.629 1.00 95.69 115 LEU A N 1
ATOM 827 C CA . LEU A 1 115 ? -18.390 -5.691 5.491 1.00 95.69 115 LEU A CA 1
ATOM 828 C C . LEU A 1 115 ? -18.000 -5.638 6.975 1.00 95.69 115 LEU A C 1
ATOM 830 O O . LEU A 1 115 ? -18.814 -5.247 7.815 1.00 95.69 115 LEU A O 1
ATOM 834 N N . ALA A 1 116 ? -16.747 -5.966 7.302 1.00 94.06 116 ALA A N 1
ATOM 835 C CA . ALA A 1 116 ? -16.206 -5.869 8.654 1.00 94.06 116 ALA A CA 1
ATOM 836 C C . ALA A 1 116 ? -16.240 -4.425 9.184 1.00 94.06 116 ALA A C 1
ATOM 838 O O . ALA A 1 116 ? -16.690 -4.188 10.308 1.00 94.06 116 ALA A O 1
ATOM 839 N N . ILE A 1 117 ? -15.819 -3.449 8.372 1.00 93.62 117 ILE A N 1
ATOM 840 C CA . ILE A 1 117 ? -15.853 -2.022 8.731 1.00 93.62 117 ILE A CA 1
ATOM 841 C C . ILE A 1 117 ? -17.298 -1.562 8.946 1.00 93.62 117 ILE A C 1
ATOM 843 O O . ILE A 1 117 ? -17.600 -0.936 9.966 1.00 93.62 117 ILE A O 1
ATOM 847 N N . ALA A 1 118 ? -18.210 -1.902 8.031 1.00 93.12 118 ALA A N 1
ATOM 848 C CA . ALA A 1 118 ? -19.623 -1.549 8.141 1.00 93.12 118 ALA A CA 1
ATOM 849 C C . ALA A 1 118 ? -20.259 -2.127 9.418 1.00 93.12 118 ALA A C 1
ATOM 851 O O . ALA A 1 118 ? -20.973 -1.419 10.134 1.00 93.12 118 ALA A O 1
ATOM 852 N N . HIS A 1 119 ? -19.955 -3.385 9.749 1.00 92.25 119 HIS A N 1
ATOM 853 C CA . HIS A 1 119 ? -20.423 -4.026 10.976 1.00 92.25 119 HIS A CA 1
ATOM 854 C C . HIS A 1 119 ? -19.850 -3.365 12.241 1.00 92.25 119 HIS A C 1
ATOM 856 O O . HIS A 1 119 ? -20.595 -3.067 13.180 1.00 92.25 119 HIS A O 1
ATOM 862 N N . ASN A 1 120 ? -18.544 -3.081 12.266 1.00 90.75 120 ASN A N 1
ATOM 863 C CA . ASN A 1 120 ? -17.887 -2.426 13.400 1.00 90.75 120 ASN A CA 1
ATOM 864 C C . ASN A 1 120 ? -18.463 -1.029 13.659 1.00 90.75 120 ASN A C 1
ATOM 866 O O . ASN A 1 120 ? -18.736 -0.683 14.807 1.00 90.75 120 ASN A O 1
ATOM 870 N N . ARG A 1 121 ? -18.715 -0.247 12.601 1.00 89.69 121 ARG A N 1
ATOM 871 C CA . ARG A 1 121 ? -19.316 1.092 12.718 1.00 89.69 121 ARG A CA 1
ATOM 872 C C . ARG A 1 121 ? -20.733 1.068 13.287 1.00 89.69 121 ARG A C 1
ATOM 874 O O . ARG A 1 121 ? -21.105 1.992 13.997 1.00 89.69 121 ARG A O 1
ATOM 881 N N . ARG A 1 122 ? -21.519 0.028 12.993 1.00 90.56 122 ARG A N 1
ATOM 882 C CA . ARG A 1 122 ? -22.883 -0.122 13.533 1.00 90.56 122 ARG A CA 1
ATOM 883 C C . ARG A 1 122 ? -22.899 -0.568 14.994 1.00 90.56 122 ARG A C 1
ATOM 885 O O . ARG A 1 122 ? -23.850 -0.277 15.704 1.00 90.56 122 ARG A O 1
ATOM 892 N N . THR A 1 123 ? -21.878 -1.302 15.432 1.00 89.38 123 THR A N 1
ATOM 893 C CA . THR A 1 123 ? -21.863 -1.951 16.755 1.00 89.38 123 THR A CA 1
ATOM 894 C C . THR A 1 123 ? -21.008 -1.235 17.794 1.00 89.38 123 THR A C 1
ATOM 896 O O . THR A 1 123 ? -21.144 -1.528 18.981 1.00 89.38 123 THR A O 1
ATOM 899 N N . ARG A 1 124 ? -20.130 -0.312 17.381 1.00 85.00 124 ARG A N 1
ATOM 900 C CA . ARG A 1 124 ? -19.270 0.466 18.279 1.00 85.00 124 ARG A CA 1
ATOM 901 C C . ARG A 1 124 ? -19.543 1.964 18.103 1.00 85.00 124 ARG A C 1
ATOM 903 O O . ARG A 1 124 ? -19.010 2.553 17.165 1.00 85.00 124 ARG A O 1
ATOM 910 N N . PRO A 1 125 ? -20.362 2.574 18.979 1.00 74.19 125 PRO A N 1
ATOM 911 C CA . PRO A 1 125 ? -20.746 3.981 18.854 1.00 74.19 125 PRO A CA 1
ATOM 912 C C . PRO A 1 125 ? -19.604 4.954 19.175 1.00 74.19 125 PRO A C 1
ATOM 914 O O . PRO A 1 125 ? -19.650 6.110 18.760 1.00 74.19 125 PRO A O 1
ATOM 917 N N . GLU A 1 126 ? -18.559 4.506 19.877 1.00 80.94 126 GLU A N 1
ATOM 918 C CA . GLU A 1 126 ? -17.417 5.362 20.186 1.00 80.94 126 GLU A CA 1
ATOM 919 C C . GLU A 1 126 ? -16.596 5.647 18.922 1.00 80.94 126 GLU A C 1
ATOM 921 O O . GLU A 1 126 ? -16.002 4.758 18.298 1.00 80.94 126 GLU A O 1
ATOM 926 N N . SER A 1 127 ? -16.591 6.917 18.526 1.00 80.81 127 SER A N 1
ATOM 927 C CA . SER A 1 127 ? -15.817 7.393 17.389 1.00 80.81 127 SER A CA 1
ATOM 928 C C . SER A 1 127 ? -14.362 7.537 17.809 1.00 80.81 127 SER A C 1
ATOM 930 O O . SER A 1 127 ? -14.038 8.335 18.683 1.00 80.81 127 SER A O 1
ATOM 932 N N . ALA A 1 128 ? -13.474 6.770 17.177 1.00 86.94 128 ALA A N 1
ATOM 933 C CA . ALA A 1 128 ? -12.042 6.966 17.354 1.00 86.94 128 ALA A CA 1
ATOM 934 C C . ALA A 1 128 ? -11.667 8.422 16.989 1.00 86.94 128 ALA A C 1
ATOM 936 O O . ALA A 1 128 ? -12.202 8.939 16.000 1.00 86.94 128 ALA A O 1
ATOM 937 N N . PRO A 1 129 ? -10.757 9.074 17.742 1.00 91.25 129 PRO A N 1
ATOM 938 C CA . PRO A 1 129 ? -10.325 10.435 17.444 1.00 91.25 129 PRO A CA 1
ATOM 939 C C . PRO A 1 129 ? -9.822 10.540 16.006 1.00 91.25 129 PRO A C 1
ATOM 941 O O . PRO A 1 129 ? -9.122 9.642 15.522 1.00 91.25 129 PRO A O 1
ATOM 944 N N . ARG A 1 130 ? -10.158 11.637 15.317 1.00 94.69 130 ARG A N 1
ATOM 945 C CA . ARG A 1 130 ? -9.653 11.858 13.956 1.00 94.69 130 ARG A CA 1
ATOM 946 C C . ARG A 1 130 ? -8.120 11.951 13.984 1.00 94.69 130 ARG A C 1
ATOM 948 O O . ARG A 1 130 ? -7.563 12.457 14.962 1.00 94.69 130 ARG A O 1
ATOM 955 N N . PRO A 1 131 ? -7.413 11.496 12.934 1.00 95.31 131 PRO A N 1
ATOM 956 C CA . PRO A 1 131 ? -5.948 11.509 12.896 1.00 95.31 131 PRO A CA 1
ATOM 957 C C . PRO A 1 131 ? -5.328 12.872 13.232 1.00 95.31 131 PRO A C 1
ATOM 959 O O . PRO A 1 131 ? -4.379 12.938 14.007 1.00 95.31 131 PRO A O 1
ATOM 962 N N . LEU A 1 132 ? -5.911 13.957 12.715 1.00 96.25 132 LEU A N 1
ATOM 963 C CA . LEU A 1 132 ? -5.386 15.319 12.869 1.00 96.25 132 LEU A CA 1
ATOM 964 C C . LEU A 1 132 ? -6.011 16.123 14.027 1.00 96.25 132 LEU A C 1
ATOM 966 O O . LEU A 1 132 ? -5.669 17.295 14.217 1.00 96.25 132 LEU A O 1
ATOM 970 N N . ASP A 1 133 ? -6.906 15.510 14.805 1.00 96.56 133 ASP A N 1
ATOM 971 C CA . ASP A 1 133 ? -7.550 16.143 15.959 1.00 96.56 133 ASP A CA 1
ATOM 972 C C . ASP A 1 133 ? -6.533 16.422 17.074 1.00 96.56 133 ASP A C 1
ATOM 974 O O . ASP A 1 133 ? -5.672 15.589 17.358 1.00 96.56 133 ASP A O 1
ATOM 978 N N . ARG A 1 134 ? -6.636 17.582 17.736 1.00 96.44 134 ARG A N 1
ATOM 979 C CA . ARG A 1 134 ? -5.765 17.965 18.864 1.00 96.44 134 ARG A CA 1
ATOM 980 C C . ARG A 1 134 ? -5.842 16.979 20.032 1.00 96.44 134 ARG A C 1
ATOM 982 O O . ARG A 1 134 ? -4.855 16.825 20.740 1.00 96.44 134 ARG A O 1
ATOM 989 N N . SER A 1 135 ? -6.980 16.311 20.210 1.00 94.25 135 SER A N 1
ATOM 990 C CA . SER A 1 135 ? -7.178 15.277 21.234 1.00 94.25 135 SER A CA 1
ATOM 991 C C . SER A 1 135 ? -6.466 13.955 20.923 1.00 94.25 135 SER A C 1
ATOM 993 O O . SER A 1 135 ? -6.316 13.111 21.807 1.00 94.25 135 SER A O 1
ATOM 995 N N . ASN A 1 136 ? -6.015 13.749 19.681 1.00 93.62 136 ASN A N 1
ATOM 996 C CA . ASN A 1 136 ? -5.355 12.517 19.287 1.00 93.62 136 ASN A CA 1
ATOM 997 C C . ASN A 1 136 ? -3.884 12.525 19.746 1.00 93.62 136 ASN A C 1
ATOM 999 O O . ASN A 1 136 ? -3.089 13.313 19.224 1.00 93.62 136 ASN A O 1
ATOM 1003 N N . PRO A 1 137 ? -3.457 11.608 20.638 1.00 92.88 137 PRO A N 1
ATOM 1004 C CA . PRO A 1 137 ? -2.069 11.553 21.105 1.00 92.88 137 PRO A CA 1
ATOM 1005 C C . PRO A 1 137 ? -1.065 11.257 19.980 1.00 92.88 137 PRO A C 1
ATOM 1007 O O . PRO A 1 137 ? 0.130 11.481 20.140 1.00 92.88 137 PRO A O 1
ATOM 1010 N N . ARG A 1 138 ? -1.536 10.762 18.829 1.00 94.00 138 ARG A N 1
ATOM 1011 C CA . ARG A 1 138 ? -0.718 10.471 17.643 1.00 94.00 138 ARG A CA 1
ATOM 1012 C C . ARG A 1 138 ? -0.809 11.545 16.561 1.00 94.00 138 ARG A C 1
ATOM 1014 O O . ARG A 1 138 ? -0.306 11.322 15.462 1.00 94.00 138 ARG A O 1
ATOM 1021 N N . ARG A 1 139 ? -1.413 12.704 16.851 1.00 95.94 139 ARG A N 1
ATOM 1022 C CA . ARG A 1 139 ? -1.606 13.789 15.878 1.00 95.94 139 ARG A CA 1
ATOM 1023 C C . ARG A 1 139 ? -0.318 14.178 15.163 1.00 95.94 139 ARG A C 1
ATOM 1025 O O . ARG A 1 139 ? -0.335 14.346 13.951 1.00 95.94 139 ARG A O 1
ATOM 1032 N N . LEU A 1 140 ? 0.786 14.321 15.901 1.00 96.44 140 LEU A N 1
ATOM 1033 C CA . LEU A 1 140 ? 2.065 14.720 15.312 1.00 96.44 140 LEU A CA 1
ATOM 1034 C C . LEU A 1 140 ? 2.561 13.682 14.300 1.00 96.44 140 LEU A C 1
ATOM 1036 O O . LEU A 1 140 ? 2.913 14.044 13.185 1.00 96.44 140 LEU A O 1
ATOM 1040 N N . ALA A 1 141 ? 2.522 12.396 14.653 1.00 96.38 141 ALA A N 1
ATOM 1041 C CA . ALA A 1 141 ? 2.937 11.331 13.747 1.00 96.38 141 ALA A CA 1
ATOM 1042 C C . ALA A 1 141 ? 2.030 11.243 12.508 1.00 96.38 141 ALA A C 1
ATOM 1044 O O . ALA A 1 141 ? 2.529 11.102 11.395 1.00 96.38 141 ALA A O 1
ATOM 1045 N N . ALA A 1 142 ? 0.711 11.394 12.677 1.00 96.44 142 ALA A N 1
ATOM 1046 C CA . ALA A 1 142 ? -0.224 11.456 11.555 1.00 96.44 142 ALA A CA 1
ATOM 1047 C C . ALA A 1 142 ? 0.079 12.648 10.634 1.00 96.44 142 ALA A C 1
ATOM 1049 O O . ALA A 1 142 ? 0.178 12.473 9.426 1.00 96.44 142 ALA A O 1
ATOM 1050 N N . LEU A 1 143 ? 0.293 13.841 11.198 1.00 97.69 143 LEU A N 1
ATOM 1051 C CA . LEU A 1 143 ? 0.615 15.048 10.437 1.00 97.69 143 LEU A CA 1
ATOM 1052 C C . LEU A 1 143 ? 1.926 14.902 9.655 1.00 97.69 143 LEU A C 1
ATOM 1054 O O . LEU A 1 143 ? 1.952 15.200 8.466 1.00 97.69 143 LEU A O 1
ATOM 1058 N N . LEU A 1 144 ? 2.992 14.413 10.296 1.00 97.81 144 LEU A N 1
ATOM 1059 C CA . LEU A 1 144 ? 4.282 14.185 9.634 1.00 97.81 144 LEU A CA 1
ATOM 1060 C C . LEU A 1 144 ? 4.180 13.131 8.531 1.00 97.81 144 LEU A C 1
ATOM 1062 O O . LEU A 1 144 ? 4.780 13.299 7.478 1.00 97.81 144 LEU A O 1
ATOM 1066 N N . THR A 1 145 ? 3.378 12.086 8.745 1.00 97.81 145 THR A N 1
ATOM 1067 C CA . THR A 1 145 ? 3.092 11.087 7.709 1.00 97.81 145 THR A CA 1
ATOM 1068 C C . THR A 1 145 ? 2.392 11.734 6.514 1.00 97.81 145 THR A C 1
ATOM 1070 O O . THR A 1 145 ? 2.842 11.563 5.390 1.00 97.81 145 THR A O 1
ATOM 1073 N N . VAL A 1 146 ? 1.333 12.521 6.739 1.00 98.12 146 VAL A N 1
ATOM 1074 C CA . VAL A 1 146 ? 0.599 13.223 5.668 1.00 98.12 146 VAL A CA 1
ATOM 1075 C C . VAL A 1 146 ? 1.519 14.160 4.886 1.00 98.12 146 VAL A C 1
ATOM 1077 O O . VAL A 1 146 ? 1.485 14.152 3.660 1.00 98.12 146 VAL A O 1
ATOM 1080 N N . ILE A 1 147 ? 2.354 14.937 5.583 1.00 98.25 147 ILE A N 1
ATOM 1081 C CA . ILE A 1 147 ? 3.329 15.831 4.947 1.00 98.25 147 ILE A CA 1
ATOM 1082 C C . ILE A 1 147 ? 4.333 15.021 4.125 1.00 98.25 147 ILE A C 1
ATOM 1084 O O . ILE A 1 147 ? 4.552 15.350 2.967 1.00 98.25 147 ILE A O 1
ATOM 1088 N N . GLY A 1 148 ? 4.904 13.956 4.693 1.00 98.12 148 GLY A N 1
ATOM 1089 C CA . GLY A 1 148 ? 5.868 13.102 4.000 1.00 98.12 148 GLY A CA 1
ATOM 1090 C C . GLY A 1 148 ? 5.307 12.517 2.705 1.00 98.12 148 GLY A C 1
ATOM 1091 O O . GLY A 1 148 ? 5.932 12.647 1.661 1.00 98.12 148 GLY A O 1
ATOM 1092 N N . LEU A 1 149 ? 4.090 11.972 2.754 1.00 98.00 149 LEU A N 1
ATOM 1093 C CA . LEU A 1 149 ? 3.400 11.423 1.582 1.00 98.00 149 LEU A CA 1
ATOM 1094 C C . LEU A 1 149 ? 3.051 12.488 0.531 1.00 98.00 149 LEU A C 1
ATOM 1096 O O . LEU A 1 149 ? 3.123 12.223 -0.663 1.00 98.00 149 LEU A O 1
ATOM 1100 N N . ALA A 1 150 ? 2.669 13.696 0.954 1.00 97.69 150 ALA A N 1
ATOM 1101 C CA . ALA A 1 150 ? 2.384 14.787 0.024 1.00 97.69 150 ALA A CA 1
ATOM 1102 C C . ALA A 1 150 ? 3.659 15.305 -0.662 1.00 97.69 150 ALA A C 1
ATOM 1104 O O . ALA A 1 150 ? 3.642 15.571 -1.861 1.00 97.69 150 ALA A O 1
ATOM 1105 N N . VAL A 1 151 ? 4.759 15.433 0.089 1.00 97.75 151 VAL A N 1
ATOM 1106 C CA . VAL A 1 151 ? 6.075 15.809 -0.453 1.00 97.75 151 VAL A CA 1
ATOM 1107 C C . VAL A 1 151 ? 6.564 14.753 -1.437 1.00 97.75 151 VAL A C 1
ATOM 1109 O O . VAL A 1 151 ? 7.052 15.108 -2.504 1.00 97.75 151 VAL A O 1
ATOM 1112 N N . ASP A 1 152 ? 6.385 13.478 -1.102 1.00 97.19 152 ASP A N 1
ATOM 1113 C CA . ASP A 1 152 ? 6.712 12.368 -1.986 1.00 97.19 152 ASP A CA 1
ATOM 1114 C C . ASP A 1 152 ? 5.906 12.401 -3.289 1.00 97.19 152 ASP A C 1
ATOM 1116 O O . ASP A 1 152 ? 6.503 12.413 -4.359 1.00 97.19 152 ASP A O 1
ATOM 1120 N N . ALA A 1 153 ? 4.581 12.549 -3.216 1.00 95.88 153 ALA A N 1
ATOM 1121 C CA . ALA A 1 153 ? 3.738 12.661 -4.405 1.00 95.88 153 ALA A CA 1
ATOM 1122 C C . ALA A 1 153 ? 4.161 13.821 -5.327 1.00 95.88 153 ALA A C 1
ATOM 1124 O O . ALA A 1 153 ? 4.191 13.675 -6.546 1.00 95.88 153 ALA A O 1
ATOM 1125 N N . ILE A 1 154 ? 4.517 14.977 -4.754 1.00 95.44 154 ILE A N 1
ATOM 1126 C CA . ILE A 1 154 ? 5.040 16.115 -5.526 1.00 95.44 154 ILE A CA 1
ATOM 1127 C C . ILE A 1 154 ? 6.407 15.777 -6.132 1.00 95.44 154 ILE A C 1
ATOM 1129 O O . ILE A 1 154 ? 6.654 16.104 -7.291 1.00 95.44 154 ILE A O 1
ATOM 1133 N N . GLY A 1 155 ? 7.287 15.144 -5.355 1.00 95.25 155 GLY A N 1
ATOM 1134 C CA . GLY A 1 155 ? 8.620 14.738 -5.793 1.00 95.25 155 GLY A CA 1
ATOM 1135 C C . GLY A 1 155 ? 8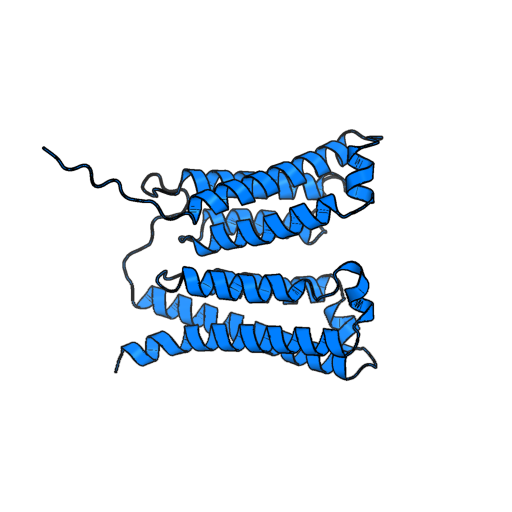.584 13.745 -6.952 1.00 95.25 155 GLY A C 1
ATOM 1136 O O . GLY A 1 155 ? 9.332 13.912 -7.908 1.00 95.25 155 GLY A O 1
ATOM 1137 N N . ASP A 1 156 ? 7.667 12.783 -6.902 1.00 93.75 156 ASP A N 1
ATOM 1138 C CA . ASP A 1 156 ? 7.457 11.762 -7.931 1.00 93.75 156 ASP A CA 1
ATOM 1139 C C . ASP A 1 156 ? 6.865 12.360 -9.224 1.00 93.75 156 ASP A C 1
ATOM 1141 O O . ASP A 1 156 ? 7.277 12.005 -10.324 1.00 93.75 156 ASP A O 1
ATOM 1145 N N . ALA A 1 157 ? 5.968 13.350 -9.117 1.00 93.50 157 ALA A N 1
ATOM 1146 C CA . ALA A 1 157 ? 5.406 14.045 -10.283 1.00 93.50 157 ALA A CA 1
ATOM 1147 C C . ALA A 1 157 ? 6.376 15.062 -10.917 1.00 93.50 157 ALA A C 1
ATOM 1149 O O . ALA A 1 157 ? 6.234 15.425 -12.090 1.00 93.50 157 ALA A O 1
ATOM 1150 N N . ALA A 1 158 ? 7.338 15.582 -10.147 1.00 92.00 158 ALA A N 1
ATOM 1151 C CA . ALA A 1 158 ? 8.192 16.685 -10.580 1.00 92.00 158 ALA A CA 1
ATOM 1152 C C . ALA A 1 158 ? 9.020 16.369 -11.842 1.00 92.00 158 ALA A C 1
ATOM 1154 O O . ALA A 1 158 ? 8.948 17.184 -12.759 1.00 92.00 158 ALA A O 1
ATOM 1155 N N . PRO A 1 159 ? 9.736 15.230 -11.973 1.00 86.12 159 PRO A N 1
ATOM 1156 C CA . PRO A 1 159 ? 10.540 14.914 -13.158 1.00 86.12 159 PRO A CA 1
ATOM 1157 C C . PRO A 1 159 ? 9.767 14.942 -14.482 1.00 86.12 159 PRO A C 1
ATOM 1159 O O . PRO A 1 159 ? 10.367 15.179 -15.527 1.00 86.12 159 PRO A O 1
ATOM 1162 N N . GLU A 1 160 ? 8.450 14.735 -14.441 1.00 84.38 160 GLU A N 1
ATOM 1163 C CA . GLU A 1 160 ? 7.570 14.718 -15.613 1.00 84.38 160 GLU A CA 1
ATOM 1164 C C . GLU A 1 160 ? 6.809 16.042 -15.818 1.00 84.38 160 GLU A C 1
ATOM 1166 O O . GLU A 1 160 ? 5.836 16.100 -16.565 1.00 84.38 160 GLU A O 1
ATOM 1171 N N . GLY A 1 161 ? 7.224 17.126 -15.154 1.00 82.50 161 GLY A N 1
ATOM 1172 C CA . GLY A 1 161 ? 6.565 18.429 -15.275 1.00 82.50 161 GLY A CA 1
ATOM 1173 C C . GLY A 1 161 ? 5.254 18.524 -14.492 1.00 82.50 161 GLY A C 1
ATOM 1174 O O . GLY A 1 161 ? 4.324 19.191 -14.938 1.00 82.50 161 GLY A O 1
ATOM 1175 N N . LEU A 1 162 ? 5.189 17.873 -13.324 1.00 79.75 162 LEU A N 1
ATOM 1176 C CA . LEU A 1 162 ? 3.969 17.700 -12.523 1.00 79.75 162 LEU A CA 1
ATOM 1177 C C . LEU A 1 162 ? 2.895 16.892 -13.259 1.00 79.75 162 LEU A C 1
ATOM 1179 O O . LEU A 1 162 ? 1.701 17.162 -13.116 1.00 79.75 162 LEU A O 1
ATOM 1183 N N . ASN A 1 163 ? 3.323 15.899 -14.039 1.00 81.38 163 ASN A N 1
ATOM 1184 C CA . ASN A 1 163 ? 2.407 14.943 -14.629 1.00 81.38 163 ASN A CA 1
ATOM 1185 C C . ASN A 1 163 ? 1.859 14.005 -13.544 1.00 81.38 163 ASN A C 1
ATOM 1187 O O . ASN A 1 163 ? 2.613 13.337 -12.838 1.00 81.38 163 ASN A O 1
ATOM 1191 N N . TRP A 1 164 ? 0.536 13.957 -13.414 1.00 83.62 164 TRP A N 1
ATOM 1192 C CA . TRP A 1 164 ? -0.166 13.084 -12.466 1.00 83.62 164 TRP A CA 1
ATOM 1193 C C . TRP A 1 164 ? -0.706 11.813 -13.132 1.00 83.62 164 TRP A C 1
ATOM 1195 O O . TRP A 1 164 ? -1.439 11.058 -12.492 1.00 83.62 164 TRP A O 1
ATOM 1205 N N . ASP A 1 165 ? -0.350 11.569 -14.396 1.00 79.50 165 ASP A N 1
ATOM 1206 C CA . ASP A 1 165 ? -0.800 10.396 -15.151 1.00 79.50 165 ASP A CA 1
ATOM 1207 C C . ASP A 1 165 ? -0.147 9.094 -14.651 1.00 79.50 165 ASP A C 1
ATOM 1209 O O . ASP A 1 165 ? -0.673 7.999 -14.869 1.00 79.50 165 ASP A O 1
ATOM 1213 N N . GLY A 1 166 ? 0.981 9.201 -13.941 1.00 76.44 166 GLY A N 1
ATOM 1214 C CA . GLY A 1 166 ? 1.626 8.080 -13.271 1.00 76.44 166 GLY A CA 1
ATOM 1215 C C . GLY A 1 166 ? 0.815 7.572 -12.066 1.00 76.44 166 GLY A C 1
ATOM 1216 O O . GLY A 1 166 ? 0.249 8.359 -11.303 1.00 76.44 166 GLY A O 1
ATOM 1217 N N . PRO A 1 167 ? 0.779 6.251 -11.812 1.00 79.81 167 PRO A N 1
ATOM 1218 C CA . PRO A 1 167 ? 0.075 5.708 -10.651 1.00 79.81 167 PRO A CA 1
ATOM 1219 C C . PRO A 1 167 ? 0.754 6.072 -9.316 1.00 79.81 167 PRO A C 1
ATOM 1221 O O . PRO A 1 167 ? 0.094 6.021 -8.280 1.00 79.81 167 PRO A O 1
ATOM 1224 N N . GLY A 1 168 ? 2.044 6.430 -9.333 1.00 86.62 168 GLY A N 1
ATOM 1225 C CA . GLY A 1 168 ? 2.843 6.772 -8.151 1.00 86.62 168 GLY A CA 1
ATOM 1226 C C . GLY A 1 168 ? 2.378 8.048 -7.439 1.00 86.62 168 GLY A C 1
ATOM 1227 O O . GLY A 1 168 ? 1.898 7.945 -6.302 1.00 86.62 168 GLY A O 1
ATOM 1228 N N . PRO A 1 169 ? 2.382 9.227 -8.093 1.00 91.44 169 PRO A N 1
ATOM 1229 C CA . PRO A 1 169 ? 2.026 10.480 -7.431 1.00 91.44 169 PRO A CA 1
ATOM 1230 C C . PRO A 1 169 ? 0.589 10.461 -6.910 1.00 91.44 169 PRO A C 1
ATOM 1232 O O . PRO A 1 169 ? 0.309 10.807 -5.757 1.00 91.44 169 PRO A O 1
ATOM 1235 N N . ALA A 1 170 ? -0.338 9.979 -7.746 1.00 90.81 170 ALA A N 1
ATOM 1236 C CA . ALA A 1 170 ? -1.746 9.863 -7.394 1.00 90.81 170 ALA A CA 1
ATOM 1237 C C . ALA A 1 170 ? -1.962 8.927 -6.194 1.00 90.81 170 ALA A C 1
ATOM 1239 O O . ALA A 1 170 ? -2.757 9.254 -5.306 1.00 90.81 170 ALA A O 1
ATOM 1240 N N . LEU A 1 171 ? -1.240 7.798 -6.117 1.00 90.19 171 LEU A N 1
ATOM 1241 C CA . LEU A 1 171 ? -1.310 6.895 -4.965 1.00 90.19 171 LEU A CA 1
ATOM 1242 C C . LEU A 1 171 ? -0.971 7.639 -3.688 1.00 90.19 171 LEU A C 1
ATOM 1244 O O . LEU A 1 171 ? -1.759 7.602 -2.739 1.00 90.19 171 LEU A O 1
ATOM 1248 N N . PHE A 1 172 ? 0.201 8.266 -3.630 1.00 94.44 172 PHE A N 1
ATOM 1249 C CA . PHE A 1 172 ? 0.702 8.815 -2.377 1.00 94.44 172 PHE A CA 1
ATOM 1250 C C . PHE A 1 172 ? -0.083 10.050 -1.938 1.00 94.44 172 PHE A C 1
ATOM 1252 O O . PHE A 1 172 ? -0.344 10.208 -0.741 1.00 94.44 172 PHE A O 1
ATOM 1259 N N . ALA A 1 173 ? -0.616 10.827 -2.885 1.00 95.62 173 ALA A N 1
ATOM 1260 C CA . ALA A 1 173 ? -1.591 11.873 -2.593 1.00 95.62 173 ALA A CA 1
ATOM 1261 C C . ALA A 1 173 ? -2.896 11.305 -1.998 1.00 95.62 173 ALA A C 1
ATOM 1263 O O . ALA A 1 173 ? -3.361 11.779 -0.956 1.00 95.62 173 ALA A O 1
ATOM 1264 N N . ILE A 1 174 ? -3.473 10.256 -2.599 1.00 94.88 174 ILE A N 1
ATOM 1265 C CA . ILE A 1 174 ? -4.673 9.590 -2.060 1.00 94.88 174 ILE A CA 1
ATOM 1266 C C . ILE A 1 174 ? -4.383 9.010 -0.674 1.00 94.88 174 ILE A C 1
ATOM 1268 O O . ILE A 1 174 ? -5.193 9.157 0.244 1.00 94.88 174 ILE A O 1
ATOM 1272 N N . LEU A 1 175 ? -3.223 8.382 -0.487 1.00 95.75 175 LEU A N 1
ATOM 1273 C CA . LEU A 1 175 ? -2.829 7.806 0.791 1.00 95.75 175 LEU A CA 1
ATOM 1274 C C . LEU A 1 175 ? -2.655 8.885 1.865 1.00 95.75 175 LEU A C 1
ATOM 1276 O O . LEU A 1 175 ? -3.104 8.677 2.991 1.00 95.75 175 LEU A O 1
ATOM 1280 N N . ALA A 1 176 ? -2.097 10.050 1.525 1.00 97.19 176 ALA A N 1
ATOM 1281 C CA . ALA A 1 176 ? -2.022 11.199 2.426 1.00 97.19 176 ALA A CA 1
ATOM 1282 C C . ALA A 1 176 ? -3.421 11.636 2.890 1.00 97.19 176 ALA A C 1
ATOM 1284 O O . ALA A 1 176 ? -3.660 11.805 4.089 1.00 97.19 176 ALA A O 1
ATOM 1285 N N . VAL A 1 177 ? -4.378 11.731 1.962 1.00 97.19 177 VAL A N 1
ATOM 1286 C CA . VAL A 1 177 ? -5.781 12.049 2.275 1.00 97.19 177 VAL A CA 1
ATOM 1287 C C . VAL A 1 177 ? -6.401 10.975 3.173 1.00 97.19 177 VAL A C 1
ATOM 1289 O O . VAL A 1 177 ? -7.032 11.291 4.183 1.00 97.19 177 VAL A O 1
ATOM 1292 N N . VAL A 1 178 ? -6.190 9.697 2.864 1.00 95.88 178 VAL A N 1
ATOM 1293 C CA . VAL A 1 178 ? -6.703 8.587 3.675 1.00 95.88 178 VAL A CA 1
ATOM 1294 C C . VAL A 1 178 ? -6.122 8.619 5.091 1.00 95.88 178 VAL A C 1
ATOM 1296 O O . VAL A 1 178 ? -6.883 8.499 6.051 1.00 95.88 178 VAL A O 1
ATOM 1299 N N . VAL A 1 179 ? -4.812 8.827 5.249 1.00 96.56 179 VAL A N 1
ATOM 1300 C CA . VAL A 1 179 ? -4.155 8.936 6.564 1.00 96.56 179 VAL A CA 1
ATOM 1301 C C . VAL A 1 179 ? -4.694 10.129 7.355 1.00 96.56 179 VAL A C 1
ATOM 1303 O O . VAL A 1 179 ? -4.859 10.024 8.570 1.00 96.56 179 VAL A O 1
ATOM 1306 N N . ALA A 1 180 ? -5.014 11.244 6.695 1.00 97.00 180 ALA A N 1
ATOM 1307 C CA . ALA A 1 180 ? -5.593 12.417 7.345 1.00 97.00 180 ALA A CA 1
ATOM 1308 C C . ALA A 1 180 ? -7.033 12.183 7.845 1.00 97.00 180 ALA A C 1
ATOM 1310 O O . ALA A 1 180 ? -7.435 12.759 8.863 1.00 97.00 180 ALA A O 1
ATOM 1311 N N . LEU A 1 181 ? -7.811 11.350 7.144 1.00 95.88 181 LEU A N 1
ATOM 1312 C CA . LEU A 1 181 ? -9.256 11.210 7.357 1.00 95.88 181 LEU A CA 1
ATOM 1313 C C . LEU A 1 181 ? -9.665 9.949 8.128 1.00 95.88 181 LEU A C 1
ATOM 1315 O O . LEU A 1 181 ? -10.627 9.991 8.900 1.00 95.88 181 LEU A O 1
ATOM 1319 N N . VAL A 1 182 ? -8.976 8.826 7.926 1.00 94.38 182 VAL A N 1
ATOM 1320 C CA . VAL A 1 182 ? -9.380 7.523 8.466 1.00 94.38 182 VAL A CA 1
ATOM 1321 C C . VAL A 1 182 ? -8.726 7.294 9.831 1.00 94.38 182 VAL A C 1
ATOM 1323 O O . VAL A 1 182 ? -7.504 7.168 9.923 1.00 94.38 182 VAL A O 1
ATOM 1326 N N . PRO A 1 183 ? -9.511 7.213 10.920 1.00 91.88 183 PRO A N 1
ATOM 1327 C CA . PRO A 1 183 ? -8.956 7.079 12.255 1.00 91.88 183 PRO A CA 1
ATOM 1328 C C . PRO A 1 183 ? -8.417 5.667 12.499 1.00 91.88 183 PRO A C 1
ATOM 1330 O O . PRO A 1 183 ? -9.010 4.664 12.099 1.00 91.88 183 PRO A O 1
ATOM 1333 N N . GLY A 1 184 ? -7.310 5.590 13.232 1.00 88.00 184 GLY A N 1
ATOM 1334 C CA . GLY A 1 184 ? -6.647 4.335 13.580 1.00 88.00 184 GLY A CA 1
ATOM 1335 C C . GLY A 1 184 ? -5.160 4.365 13.253 1.00 88.00 184 GLY A C 1
ATOM 1336 O O . GLY A 1 184 ? -4.651 5.308 12.655 1.00 88.00 184 GLY A O 1
ATOM 1337 N N . ARG A 1 185 ? -4.444 3.322 13.678 1.00 91.19 185 ARG A N 1
ATOM 1338 C CA . ARG A 1 185 ? -3.012 3.168 13.368 1.00 91.19 185 ARG A CA 1
ATOM 1339 C C . ARG A 1 185 ? -2.770 2.378 12.090 1.00 91.19 185 ARG A C 1
ATOM 1341 O O . ARG A 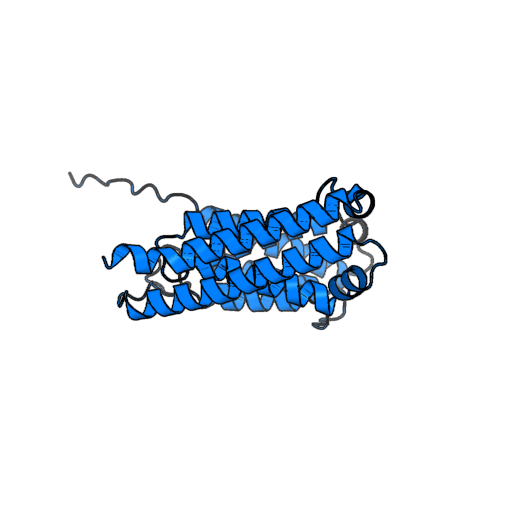1 185 ? -1.687 2.501 11.535 1.00 91.19 185 ARG A O 1
ATOM 1348 N N . ALA A 1 186 ? -3.750 1.603 11.616 1.00 90.25 186 ALA A N 1
ATOM 1349 C CA . ALA A 1 186 ? -3.604 0.809 10.400 1.00 90.25 186 ALA A CA 1
ATOM 1350 C C . ALA A 1 186 ? -3.209 1.652 9.179 1.00 90.25 186 ALA A C 1
ATOM 1352 O O . ALA A 1 186 ? -2.378 1.205 8.402 1.00 90.25 186 ALA A O 1
ATOM 1353 N N . MET A 1 187 ? -3.747 2.867 9.024 1.00 94.56 187 MET A N 1
ATOM 1354 C CA . MET A 1 187 ? -3.422 3.739 7.884 1.00 94.56 187 MET A CA 1
ATOM 1355 C C . MET A 1 187 ? -2.008 4.297 7.957 1.00 94.56 187 MET A C 1
ATOM 1357 O O . MET A 1 187 ? -1.292 4.258 6.968 1.00 94.56 187 MET A O 1
ATOM 1361 N N . ILE A 1 188 ? -1.581 4.729 9.145 1.00 94.19 188 ILE A N 1
ATOM 1362 C CA . ILE A 1 188 ? -0.206 5.179 9.379 1.00 94.19 188 ILE A CA 1
ATOM 1363 C C . ILE A 1 188 ? 0.787 4.012 9.201 1.00 94.19 188 ILE A C 1
ATOM 1365 O O . ILE A 1 188 ? 1.883 4.176 8.676 1.00 94.19 188 ILE A O 1
ATOM 1369 N N . GLY A 1 189 ? 0.405 2.805 9.624 1.00 93.75 189 GLY A N 1
ATOM 1370 C CA . GLY A 1 189 ? 1.211 1.606 9.401 1.00 93.75 189 GLY A CA 1
ATOM 1371 C C . GLY A 1 189 ? 1.259 1.178 7.937 1.00 93.75 189 GLY A C 1
ATOM 1372 O O . GLY A 1 189 ? 2.305 0.742 7.466 1.00 93.75 189 GLY A O 1
ATOM 1373 N N . LEU A 1 190 ? 0.156 1.343 7.205 1.00 94.44 190 LEU A N 1
ATOM 1374 C CA . LEU A 1 190 ? 0.106 1.108 5.768 1.00 94.44 190 LEU A CA 1
ATOM 1375 C C . LEU A 1 190 ? 1.029 2.076 5.026 1.00 94.44 190 LEU A C 1
ATOM 1377 O O . LEU A 1 190 ? 1.824 1.631 4.203 1.00 94.44 190 LEU A O 1
ATOM 1381 N N . SER A 1 191 ? 0.964 3.371 5.341 1.00 95.94 191 SER A N 1
ATOM 1382 C CA . SER A 1 191 ? 1.863 4.357 4.743 1.00 95.94 191 SER A CA 1
ATOM 1383 C C . SER A 1 191 ? 3.317 4.082 5.078 1.00 95.94 191 SER A C 1
ATOM 1385 O O . SER A 1 191 ? 4.139 4.114 4.181 1.00 95.94 191 SER A O 1
ATOM 1387 N N . MET A 1 192 ? 3.635 3.709 6.320 1.00 96.38 192 MET A N 1
ATOM 1388 C CA . MET A 1 192 ? 4.991 3.293 6.689 1.00 96.38 192 MET A CA 1
ATOM 1389 C C . MET A 1 192 ? 5.493 2.135 5.815 1.00 96.38 192 MET A C 1
ATOM 1391 O O . MET A 1 192 ? 6.614 2.178 5.318 1.00 96.38 192 MET A O 1
ATOM 1395 N N . LEU A 1 193 ? 4.666 1.102 5.622 1.00 94.81 193 LEU A N 1
ATOM 1396 C CA . LEU A 1 193 ? 5.029 -0.084 4.847 1.00 94.81 193 LEU A CA 1
ATOM 1397 C C . LEU A 1 193 ? 5.225 0.227 3.358 1.00 94.81 193 LEU A C 1
ATOM 1399 O O . LEU A 1 193 ? 6.209 -0.210 2.756 1.00 94.81 193 LEU A O 1
ATOM 1403 N N . LEU A 1 194 ? 4.294 0.982 2.771 1.00 94.50 194 LEU A N 1
ATOM 1404 C CA . LEU A 1 194 ? 4.398 1.415 1.381 1.00 94.50 194 LEU A CA 1
ATOM 1405 C C . LEU A 1 194 ? 5.618 2.314 1.200 1.00 94.50 194 LEU A C 1
ATOM 1407 O O . LEU A 1 194 ? 6.450 2.029 0.345 1.00 94.50 194 LEU A O 1
ATOM 1411 N N . SER A 1 195 ? 5.794 3.313 2.063 1.00 96.25 195 SER A N 1
ATOM 1412 C CA . SER A 1 195 ? 6.921 4.230 1.960 1.00 96.25 195 SER A CA 1
ATOM 1413 C C . SER A 1 195 ? 8.267 3.540 2.115 1.00 96.25 195 SER A C 1
ATOM 1415 O O . SER A 1 195 ? 9.172 3.826 1.343 1.00 96.25 195 SER A O 1
ATOM 1417 N N . LEU A 1 196 ? 8.399 2.571 3.025 1.00 95.56 196 LEU A N 1
ATOM 1418 C CA . LEU A 1 196 ? 9.633 1.792 3.146 1.00 95.56 196 LEU A CA 1
ATOM 1419 C C . LEU A 1 196 ? 9.955 1.050 1.845 1.00 95.56 196 LEU A C 1
ATOM 1421 O O . LEU A 1 196 ? 11.098 1.046 1.402 1.00 95.56 196 LEU A O 1
ATOM 1425 N N . THR A 1 197 ? 8.944 0.445 1.223 1.00 91.94 197 THR A N 1
ATOM 1426 C CA . THR A 1 197 ? 9.142 -0.323 -0.011 1.00 91.94 197 THR A CA 1
ATOM 1427 C C . THR A 1 197 ? 9.553 0.586 -1.170 1.00 91.94 197 THR A C 1
ATOM 1429 O O . THR A 1 197 ? 10.458 0.240 -1.923 1.00 91.94 197 THR A O 1
ATOM 1432 N N . PHE A 1 198 ? 8.934 1.762 -1.289 1.00 93.62 198 PHE A N 1
ATOM 1433 C CA . PHE A 1 198 ? 9.240 2.715 -2.356 1.00 93.62 198 PHE A CA 1
ATOM 1434 C C . PHE A 1 198 ? 10.567 3.451 -2.145 1.00 93.62 198 PHE A C 1
ATOM 1436 O O . PHE A 1 198 ? 11.256 3.701 -3.124 1.00 93.62 198 PHE A O 1
ATOM 1443 N N . VAL A 1 199 ? 11.000 3.701 -0.902 1.00 95.94 199 VAL A N 1
ATOM 1444 C CA . VAL A 1 199 ? 12.371 4.189 -0.638 1.00 95.94 199 VAL A CA 1
ATOM 1445 C C . VAL A 1 199 ? 13.395 3.177 -1.129 1.00 95.94 199 VAL A C 1
ATOM 1447 O O . VAL A 1 199 ? 14.340 3.544 -1.820 1.00 95.94 199 VAL A O 1
ATOM 1450 N N . LEU A 1 200 ? 13.210 1.898 -0.789 1.00 92.88 200 LEU A N 1
ATOM 1451 C CA . LEU A 1 200 ? 14.128 0.846 -1.223 1.00 92.88 200 LEU A CA 1
ATOM 1452 C C . LEU A 1 200 ? 14.148 0.717 -2.749 1.00 92.88 200 LEU A C 1
ATOM 1454 O O . LEU A 1 200 ? 15.223 0.562 -3.320 1.00 92.88 200 LEU A O 1
ATOM 1458 N N . ALA A 1 201 ? 12.988 0.824 -3.402 1.00 90.19 201 ALA A N 1
ATOM 1459 C CA . ALA A 1 201 ? 12.896 0.815 -4.858 1.00 90.19 201 ALA A CA 1
ATOM 1460 C C . ALA A 1 201 ? 13.609 2.023 -5.491 1.00 90.19 201 ALA A C 1
ATOM 1462 O O . ALA A 1 201 ? 14.444 1.829 -6.370 1.00 90.19 201 ALA A O 1
ATOM 1463 N N . ALA A 1 202 ? 13.361 3.240 -4.998 1.00 91.88 202 ALA A N 1
ATOM 1464 C CA . ALA A 1 202 ? 13.982 4.463 -5.510 1.00 91.88 202 ALA A CA 1
ATOM 1465 C C . ALA A 1 202 ? 15.514 4.447 -5.369 1.00 91.88 202 ALA A C 1
ATOM 1467 O O . ALA A 1 202 ? 16.228 4.910 -6.251 1.00 91.88 202 ALA A O 1
ATOM 1468 N N . VAL A 1 203 ? 16.042 3.877 -4.281 1.00 94.00 203 VAL A N 1
ATOM 1469 C CA . VAL A 1 203 ? 17.497 3.758 -4.070 1.00 94.00 203 VAL A CA 1
ATOM 1470 C C . VAL A 1 203 ? 18.114 2.620 -4.896 1.00 94.00 203 VAL A C 1
ATOM 1472 O O . VAL A 1 203 ? 19.306 2.659 -5.193 1.00 94.00 203 VAL A O 1
ATOM 1475 N N . ALA A 1 204 ? 17.330 1.610 -5.276 1.00 91.56 204 ALA A N 1
ATOM 1476 C CA . ALA A 1 204 ? 17.791 0.509 -6.122 1.00 91.56 204 ALA A CA 1
ATOM 1477 C C . ALA A 1 204 ? 17.746 0.838 -7.625 1.00 91.56 204 ALA A C 1
ATOM 1479 O O . ALA A 1 204 ? 18.401 0.160 -8.416 1.00 91.56 204 ALA A O 1
ATOM 1480 N N . GLU A 1 205 ? 16.980 1.851 -8.030 1.00 92.69 205 GLU A N 1
ATOM 1481 C CA . GLU A 1 205 ? 16.800 2.217 -9.431 1.00 92.69 205 GLU A CA 1
ATOM 1482 C C . GLU A 1 205 ? 18.003 3.018 -9.973 1.00 92.69 205 GLU A C 1
ATOM 1484 O O . GLU A 1 205 ? 18.295 4.110 -9.469 1.00 92.69 205 GLU A O 1
ATOM 1489 N N . PRO A 1 206 ? 18.696 2.531 -11.026 1.00 94.25 206 PRO A N 1
ATOM 1490 C CA . PRO A 1 206 ? 19.884 3.196 -11.566 1.00 94.25 206 PRO A CA 1
ATOM 1491 C C . PRO A 1 206 ? 19.639 4.640 -12.010 1.00 94.25 206 PRO A C 1
ATOM 1493 O O . PRO A 1 206 ? 20.499 5.491 -11.799 1.00 94.25 206 PRO A O 1
ATOM 1496 N N . ASP A 1 207 ? 18.468 4.931 -12.580 1.00 93.50 207 ASP A N 1
ATOM 1497 C CA . ASP A 1 207 ? 18.117 6.275 -13.046 1.00 93.50 207 ASP A CA 1
ATOM 1498 C C . ASP A 1 207 ? 17.955 7.253 -11.881 1.00 93.50 207 ASP A C 1
ATOM 1500 O O . ASP A 1 207 ? 18.485 8.366 -11.925 1.00 93.50 207 ASP A O 1
ATOM 1504 N N . SER A 1 208 ? 17.285 6.825 -10.810 1.00 92.25 208 SER A N 1
ATOM 1505 C CA . SER A 1 208 ? 17.133 7.604 -9.579 1.00 92.25 208 SER A CA 1
ATOM 1506 C C . SER A 1 208 ? 18.493 7.884 -8.929 1.00 92.25 208 SER A C 1
ATOM 1508 O O . SER A 1 208 ? 18.796 9.030 -8.590 1.00 92.25 208 SER A O 1
ATOM 1510 N N . VAL A 1 209 ? 19.373 6.880 -8.853 1.00 95.25 209 VAL A N 1
ATOM 1511 C CA . VAL A 1 209 ? 20.750 7.049 -8.354 1.00 95.25 209 VAL A CA 1
ATOM 1512 C C . VAL A 1 209 ? 21.569 7.976 -9.255 1.00 95.25 209 VAL A C 1
ATOM 1514 O O . VAL A 1 209 ? 22.266 8.863 -8.759 1.00 95.25 209 VAL A O 1
ATOM 1517 N N . ASN A 1 210 ? 21.473 7.827 -10.576 1.00 95.31 210 ASN A N 1
ATOM 1518 C CA . ASN A 1 210 ? 22.202 8.673 -11.515 1.00 95.31 210 ASN A CA 1
ATOM 1519 C C . ASN A 1 210 ? 21.766 10.142 -11.413 1.00 95.31 210 ASN A C 1
ATOM 1521 O O . ASN A 1 210 ? 22.621 11.023 -11.409 1.00 95.31 210 ASN A O 1
ATOM 1525 N N . ARG A 1 211 ? 20.463 10.414 -11.247 1.00 94.00 211 ARG A N 1
ATOM 1526 C CA . ARG A 1 211 ? 19.942 11.776 -11.015 1.00 94.00 211 ARG A CA 1
ATOM 1527 C C . ARG A 1 211 ? 20.501 12.406 -9.737 1.00 94.00 211 ARG A C 1
ATOM 1529 O O . ARG A 1 211 ? 20.724 13.612 -9.715 1.00 94.00 211 ARG A O 1
ATOM 1536 N N . LEU A 1 212 ? 20.736 11.608 -8.693 1.00 95.06 212 LEU A N 1
ATOM 1537 C CA . LEU A 1 212 ? 21.326 12.078 -7.435 1.00 95.06 212 LEU A CA 1
ATOM 1538 C C . LEU A 1 212 ? 22.830 12.351 -7.550 1.00 95.06 212 LEU A C 1
ATOM 1540 O O . LEU A 1 212 ? 23.316 13.317 -6.964 1.00 95.06 212 LEU A O 1
ATOM 1544 N N . LEU A 1 213 ? 23.566 11.504 -8.275 1.00 97.19 213 LEU A N 1
ATOM 1545 C CA . LEU A 1 213 ? 25.024 11.609 -8.400 1.00 97.19 213 LEU A CA 1
ATOM 1546 C C . LEU A 1 213 ? 25.467 12.609 -9.475 1.00 97.19 213 LEU A C 1
ATOM 1548 O O . LEU A 1 213 ? 26.501 13.253 -9.319 1.00 97.19 213 LEU A O 1
ATOM 1552 N N . ASN A 1 214 ? 24.687 12.745 -10.548 1.00 96.00 214 ASN A N 1
ATOM 1553 C CA . ASN A 1 214 ? 24.999 13.565 -11.716 1.00 96.00 214 ASN A CA 1
ATOM 1554 C C . ASN A 1 214 ? 23.800 14.465 -12.078 1.00 96.00 214 ASN A C 1
ATOM 1556 O O . ASN A 1 214 ? 23.137 14.229 -13.094 1.00 96.00 214 ASN A O 1
ATOM 1560 N N . PRO A 1 215 ? 23.478 15.485 -11.261 1.00 94.12 215 PRO A N 1
ATOM 1561 C CA . PRO A 1 215 ? 22.308 16.326 -11.489 1.00 94.12 215 PRO A CA 1
ATOM 1562 C C . PRO A 1 215 ? 22.530 17.243 -12.699 1.00 94.12 215 PRO A C 1
ATOM 1564 O O . PRO A 1 215 ? 23.109 18.321 -12.578 1.00 94.12 215 PRO A O 1
ATOM 1567 N N . ALA A 1 216 ? 22.067 16.811 -13.874 1.00 93.00 216 ALA A N 1
ATOM 1568 C CA . ALA A 1 216 ? 22.061 17.638 -15.081 1.00 93.00 216 ALA A CA 1
ATOM 1569 C C . ALA A 1 216 ? 21.003 18.754 -15.004 1.00 93.00 216 ALA A C 1
ATOM 1571 O O . ALA A 1 216 ? 21.258 19.872 -15.441 1.00 93.00 216 ALA A O 1
ATOM 1572 N N . ASP A 1 217 ? 19.855 18.460 -14.381 1.00 92.00 217 ASP A N 1
ATOM 1573 C CA . ASP A 1 217 ? 18.716 19.366 -14.244 1.00 92.00 217 ASP A CA 1
ATOM 1574 C C . ASP A 1 217 ? 18.250 19.445 -12.784 1.00 92.00 217 ASP A C 1
ATOM 1576 O O . ASP A 1 217 ? 18.073 18.429 -12.103 1.00 92.00 217 ASP A O 1
ATOM 1580 N N . ALA A 1 218 ? 17.989 20.665 -12.304 1.00 93.19 218 ALA A N 1
ATOM 1581 C CA . ALA A 1 218 ? 17.602 20.909 -10.912 1.00 93.19 218 ALA A CA 1
ATOM 1582 C C . ALA A 1 218 ? 16.251 20.275 -10.533 1.00 93.19 218 ALA A C 1
ATOM 1584 O O . ALA A 1 218 ? 16.048 19.900 -9.380 1.00 93.19 218 ALA A O 1
ATOM 1585 N N . LEU A 1 219 ? 15.327 20.155 -11.490 1.00 93.62 219 LEU A N 1
ATOM 1586 C CA . LEU A 1 219 ? 13.956 19.708 -11.243 1.00 93.62 219 LEU A CA 1
ATOM 1587 C C . LEU A 1 219 ? 13.840 18.175 -11.090 1.00 93.62 219 LEU A C 1
ATOM 1589 O O . LEU A 1 219 ? 13.312 17.749 -10.065 1.00 93.62 219 LEU A O 1
ATOM 1593 N N . PRO A 1 220 ? 14.402 17.332 -11.981 1.00 93.06 220 PRO A N 1
ATOM 1594 C CA . PRO A 1 220 ? 14.517 15.891 -11.743 1.00 93.06 220 PRO A CA 1
ATOM 1595 C C . PRO A 1 220 ? 15.311 15.546 -10.478 1.00 93.06 220 PRO A C 1
ATOM 1597 O O . PRO A 1 220 ? 14.902 14.664 -9.726 1.00 93.06 220 PRO A O 1
ATOM 1600 N N . PHE A 1 221 ? 16.411 16.259 -10.205 1.00 95.50 221 PHE A N 1
ATOM 1601 C CA . PHE A 1 221 ? 17.176 16.088 -8.966 1.00 95.50 221 PHE A CA 1
ATOM 1602 C C . PHE A 1 221 ? 16.328 16.412 -7.729 1.00 95.50 221 PHE A C 1
ATOM 1604 O O . PHE A 1 221 ? 16.204 15.590 -6.820 1.00 95.50 221 PHE A O 1
ATOM 1611 N N . GLY A 1 222 ? 15.705 17.595 -7.710 1.00 95.81 222 GLY A N 1
ATOM 1612 C CA . GLY A 1 222 ? 14.844 18.033 -6.614 1.00 95.81 222 GLY A CA 1
ATOM 1613 C C . GLY A 1 222 ? 13.650 17.104 -6.398 1.00 95.81 222 GLY A C 1
ATOM 1614 O O . GLY A 1 222 ? 13.295 16.844 -5.251 1.00 95.81 222 GLY A O 1
ATOM 1615 N N . GLY A 1 223 ? 13.087 16.557 -7.481 1.00 95.25 223 GLY A N 1
ATOM 1616 C CA . GLY A 1 223 ? 12.021 15.557 -7.445 1.00 95.25 223 GLY A CA 1
ATOM 1617 C C . GLY A 1 223 ? 12.427 14.295 -6.688 1.00 95.25 223 GLY A C 1
ATOM 1618 O O . GLY A 1 223 ? 11.795 13.957 -5.689 1.00 95.25 223 GLY A O 1
ATOM 1619 N N . VAL A 1 224 ? 13.540 13.662 -7.080 1.00 95.38 224 V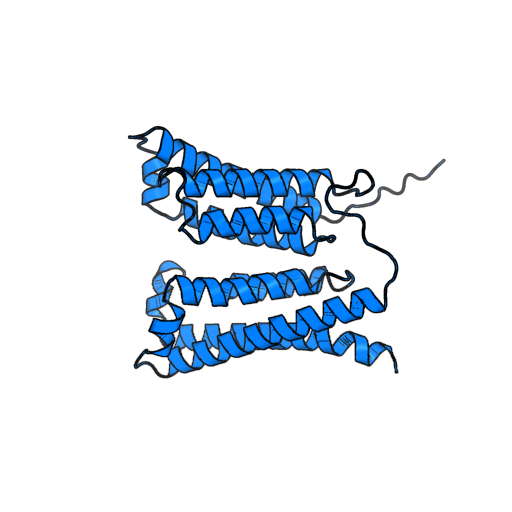AL A N 1
ATOM 1620 C CA . VAL A 1 224 ? 14.048 12.443 -6.416 1.00 95.38 224 VAL A CA 1
ATOM 1621 C C . VAL A 1 224 ? 14.411 12.708 -4.949 1.00 95.38 224 VAL A C 1
ATOM 1623 O O . VAL A 1 224 ? 14.098 11.902 -4.071 1.00 95.38 224 VAL A O 1
ATOM 1626 N N . VAL A 1 225 ? 15.026 13.856 -4.642 1.00 97.19 225 VAL A N 1
ATOM 1627 C CA . VAL A 1 225 ? 15.337 14.239 -3.252 1.00 97.19 225 VAL A CA 1
ATOM 1628 C C . VAL A 1 225 ? 14.059 14.408 -2.427 1.00 97.19 225 VAL A C 1
ATOM 1630 O O . VAL A 1 225 ? 13.974 13.874 -1.318 1.00 97.19 225 VAL A O 1
ATOM 1633 N N . ALA A 1 226 ? 13.059 15.122 -2.952 1.00 97.25 226 ALA A N 1
ATOM 1634 C CA . ALA A 1 226 ? 11.771 15.298 -2.288 1.00 97.25 226 ALA A CA 1
ATOM 1635 C C . ALA A 1 226 ? 11.071 13.950 -2.065 1.00 97.25 226 ALA A C 1
ATOM 1637 O O . ALA A 1 226 ? 10.610 13.691 -0.954 1.00 97.25 226 ALA A O 1
ATOM 1638 N N . GLN A 1 227 ? 11.081 13.071 -3.068 1.00 96.56 227 GLN A N 1
ATOM 1639 C CA . GLN A 1 227 ? 10.541 11.716 -2.996 1.00 96.56 227 GLN A CA 1
ATOM 1640 C C . GLN A 1 227 ? 11.158 10.918 -1.839 1.00 96.56 227 GLN A C 1
ATOM 1642 O O . GLN A 1 227 ? 10.469 10.522 -0.895 1.00 96.56 227 GLN A O 1
ATOM 1647 N N . ILE A 1 228 ? 12.485 10.765 -1.837 1.00 96.94 228 ILE A N 1
ATOM 1648 C CA . ILE A 1 228 ? 13.198 9.977 -0.822 1.00 96.94 228 ILE A CA 1
ATOM 1649 C C . ILE A 1 228 ? 12.995 10.559 0.582 1.00 96.94 228 ILE A C 1
ATOM 1651 O O . ILE A 1 228 ? 12.743 9.805 1.529 1.00 96.94 228 ILE A O 1
ATOM 1655 N N . LEU A 1 229 ? 13.079 11.885 0.745 1.00 97.88 229 LEU A N 1
ATOM 1656 C CA . LEU A 1 229 ? 12.884 12.535 2.045 1.00 97.88 229 LEU A CA 1
ATOM 1657 C C . LEU A 1 229 ? 11.437 12.420 2.536 1.00 97.88 229 LEU A C 1
ATOM 1659 O O . LEU A 1 229 ? 11.216 12.133 3.716 1.00 97.88 229 LEU A O 1
ATOM 1663 N N . GLY A 1 230 ? 10.462 12.610 1.646 1.00 98.00 230 GLY A N 1
ATOM 1664 C CA . GLY A 1 230 ? 9.038 12.501 1.951 1.00 98.00 230 GLY A CA 1
ATOM 1665 C C . GLY A 1 230 ? 8.667 11.100 2.433 1.00 98.00 230 GLY A C 1
ATOM 1666 O O . GLY A 1 230 ? 8.096 10.936 3.520 1.00 98.00 230 GLY A O 1
ATOM 1667 N N . LEU A 1 231 ? 9.085 10.073 1.693 1.00 97.62 231 LEU A N 1
ATOM 1668 C CA . LEU A 1 231 ? 8.864 8.683 2.081 1.00 97.62 231 LEU A CA 1
ATOM 1669 C C . LEU A 1 231 ? 9.610 8.321 3.373 1.00 97.62 231 LEU A C 1
ATOM 1671 O O . LEU A 1 231 ? 9.034 7.688 4.259 1.00 97.62 231 LEU A O 1
ATOM 1675 N N . SER A 1 232 ? 10.861 8.763 3.532 1.00 97.94 232 SER A N 1
ATOM 1676 C CA . SER A 1 232 ? 11.637 8.525 4.760 1.00 97.94 232 SER A CA 1
ATOM 1677 C C . SER A 1 232 ? 10.958 9.138 5.987 1.00 97.94 232 SER A C 1
ATOM 1679 O O . SER A 1 232 ? 10.867 8.496 7.038 1.00 97.94 232 SER A O 1
ATOM 1681 N N . LEU A 1 233 ? 10.407 10.350 5.856 1.00 98.19 233 LEU A N 1
ATOM 1682 C CA . LEU A 1 233 ? 9.631 10.993 6.914 1.00 98.19 233 LEU A CA 1
ATOM 1683 C C . LEU A 1 233 ? 8.391 10.166 7.282 1.00 98.19 233 LEU A C 1
ATOM 1685 O O . LEU A 1 233 ? 8.124 9.968 8.470 1.00 98.19 233 LEU A O 1
ATOM 1689 N N . ALA A 1 234 ? 7.665 9.641 6.290 1.00 97.81 234 ALA A N 1
ATOM 1690 C CA . ALA A 1 234 ? 6.509 8.775 6.519 1.00 97.81 234 ALA A CA 1
ATOM 1691 C C . ALA A 1 234 ? 6.889 7.453 7.216 1.00 97.81 234 ALA A C 1
ATOM 1693 O O . ALA A 1 234 ? 6.169 7.008 8.116 1.00 97.81 234 ALA A O 1
ATOM 1694 N N . VAL A 1 235 ? 8.042 6.859 6.880 1.00 97.69 235 VAL A N 1
ATOM 1695 C CA . VAL A 1 235 ? 8.573 5.662 7.561 1.00 97.69 235 VAL A CA 1
ATOM 1696 C C . VAL A 1 235 ? 8.879 5.953 9.030 1.00 97.69 235 VAL A C 1
ATOM 1698 O O . VAL A 1 235 ? 8.425 5.221 9.917 1.00 97.69 235 VAL A O 1
ATOM 1701 N N . VAL A 1 236 ? 9.610 7.033 9.315 1.00 97.62 236 VAL A N 1
ATOM 1702 C CA . VAL A 1 236 ? 9.983 7.406 10.689 1.00 97.62 236 VAL A CA 1
ATOM 1703 C C . VAL A 1 236 ? 8.740 7.736 11.515 1.00 97.62 236 VAL A C 1
ATOM 1705 O O . VAL A 1 236 ? 8.545 7.176 12.598 1.00 97.62 236 VAL A O 1
ATOM 1708 N N . ALA A 1 237 ? 7.859 8.592 10.992 1.00 96.62 237 ALA A N 1
ATOM 1709 C CA . ALA A 1 237 ? 6.627 8.977 11.671 1.00 96.62 237 ALA A CA 1
ATOM 1710 C C . ALA A 1 237 ? 5.723 7.764 11.935 1.00 96.62 237 ALA A C 1
ATOM 1712 O O . ALA A 1 237 ? 5.183 7.614 13.038 1.00 96.62 237 ALA A O 1
ATOM 1713 N N . GLY A 1 238 ? 5.604 6.858 10.962 1.00 94.31 238 GLY A N 1
ATOM 1714 C CA . GLY A 1 238 ? 4.818 5.645 11.118 1.00 94.31 238 GLY A CA 1
ATOM 1715 C C . GLY A 1 238 ? 5.396 4.664 12.134 1.00 94.31 238 GLY A C 1
ATOM 1716 O O . GLY A 1 238 ? 4.649 4.114 12.949 1.00 94.31 238 GLY A O 1
ATOM 1717 N N . THR A 1 239 ? 6.722 4.534 12.180 1.00 95.12 239 THR A N 1
ATOM 1718 C CA . THR A 1 239 ? 7.419 3.720 13.186 1.00 95.12 239 THR A CA 1
ATOM 1719 C C . THR A 1 239 ? 7.123 4.235 14.595 1.00 95.12 239 THR A C 1
ATOM 1721 O O . THR A 1 239 ? 6.710 3.465 15.468 1.00 95.12 239 THR A O 1
ATOM 1724 N N . VAL A 1 240 ? 7.234 5.552 14.807 1.00 94.69 240 VAL A N 1
ATOM 1725 C CA . VAL A 1 240 ? 6.906 6.203 16.088 1.00 94.69 240 VAL A CA 1
ATOM 1726 C C . VAL A 1 240 ? 5.430 6.009 16.459 1.00 94.69 240 VAL A C 1
ATOM 1728 O O . VAL A 1 240 ? 5.112 5.768 17.623 1.00 94.69 240 VAL A O 1
ATOM 1731 N N . ALA A 1 241 ? 4.511 6.066 15.490 1.00 91.44 241 ALA A N 1
ATOM 1732 C CA . ALA A 1 241 ? 3.079 5.887 15.746 1.00 91.44 241 ALA A CA 1
ATOM 1733 C C . ALA A 1 241 ? 2.702 4.459 16.180 1.00 91.44 241 ALA A C 1
ATOM 1735 O O . ALA A 1 241 ? 1.746 4.276 16.949 1.00 91.44 241 ALA A O 1
ATOM 1736 N N . ILE A 1 242 ? 3.410 3.453 15.658 1.00 89.81 242 ILE A N 1
ATOM 1737 C CA . ILE A 1 242 ? 3.161 2.033 15.940 1.00 89.81 242 ILE A CA 1
ATOM 1738 C C . ILE A 1 242 ? 3.883 1.578 17.212 1.00 89.81 242 ILE A C 1
ATOM 1740 O O . ILE A 1 242 ? 3.390 0.662 17.882 1.00 89.81 242 ILE A O 1
ATOM 1744 N N . ALA A 1 243 ? 4.992 2.230 17.571 1.00 91.44 243 ALA A N 1
ATOM 1745 C CA . ALA A 1 243 ? 5.758 1.913 18.766 1.00 91.44 243 ALA A CA 1
ATOM 1746 C C . ALA A 1 243 ? 4.861 1.890 20.026 1.00 91.44 243 ALA A C 1
ATOM 1748 O O . ALA A 1 243 ? 3.994 2.757 20.211 1.00 91.44 243 ALA A O 1
ATOM 1749 N N . PRO A 1 244 ? 5.020 0.885 20.905 1.00 83.75 244 PRO A N 1
ATOM 1750 C CA . PRO A 1 244 ? 4.236 0.799 22.126 1.00 83.75 244 PRO A CA 1
ATOM 1751 C C . PRO A 1 244 ? 4.557 1.991 23.034 1.00 83.75 244 PRO A C 1
ATOM 1753 O O . PRO A 1 244 ? 5.665 2.116 23.549 1.00 83.75 244 PRO A O 1
ATOM 1756 N N . PHE A 1 245 ? 3.566 2.853 23.271 1.00 79.88 245 PHE A N 1
ATOM 1757 C CA . PHE A 1 245 ? 3.667 3.893 24.292 1.00 79.88 245 PHE A CA 1
ATOM 1758 C C . PHE A 1 245 ? 3.693 3.222 25.666 1.00 79.88 245 PHE A C 1
ATOM 1760 O O . PHE A 1 245 ? 2.659 2.777 26.177 1.00 79.88 245 PHE A O 1
ATOM 1767 N N . ARG A 1 246 ? 4.878 3.136 26.273 1.00 80.94 246 ARG A N 1
ATOM 1768 C CA . ARG A 1 246 ? 5.003 2.779 27.685 1.00 80.94 246 ARG A CA 1
ATOM 1769 C C . ARG A 1 246 ? 4.438 3.960 28.469 1.00 80.94 246 ARG A C 1
ATOM 1771 O O . ARG A 1 246 ? 5.084 4.998 28.562 1.00 80.94 246 ARG A O 1
ATOM 1778 N N . ARG A 1 247 ? 3.209 3.840 28.982 1.00 81.81 247 ARG A N 1
ATOM 1779 C CA . ARG A 1 247 ? 2.722 4.787 29.989 1.00 81.81 247 ARG A CA 1
ATOM 1780 C C . ARG A 1 247 ? 3.653 4.637 31.185 1.00 81.81 247 ARG A C 1
ATOM 1782 O O . ARG A 1 247 ? 3.613 3.614 31.864 1.00 81.81 247 ARG A O 1
ATOM 1789 N N . SER A 1 248 ? 4.538 5.604 31.391 1.00 79.69 248 SER A N 1
ATOM 1790 C CA . SER A 1 248 ? 5.204 5.773 32.672 1.00 79.69 248 SER A CA 1
ATOM 1791 C C . SER A 1 248 ? 4.087 5.989 33.683 1.00 79.69 248 SER A C 1
ATOM 1793 O O . SER A 1 248 ? 3.385 6.997 33.632 1.00 79.69 248 SER A O 1
ATOM 1795 N N . ASN A 1 249 ? 3.856 4.994 34.539 1.00 75.19 249 ASN A N 1
ATOM 1796 C CA . ASN A 1 249 ? 3.006 5.169 35.704 1.00 75.19 249 ASN A CA 1
ATOM 1797 C C . ASN A 1 249 ? 3.706 6.213 36.570 1.00 75.19 249 ASN A C 1
ATOM 1799 O O . ASN A 1 249 ? 4.614 5.882 37.328 1.00 75.19 249 ASN A O 1
ATOM 1803 N N . VAL A 1 250 ? 3.341 7.480 36.391 1.00 76.81 250 VAL A N 1
ATOM 1804 C CA . VAL A 1 250 ? 3.666 8.523 37.353 1.00 76.81 250 VAL A CA 1
ATOM 1805 C C . VAL A 1 250 ? 2.913 8.118 38.611 1.00 76.81 250 VAL A C 1
ATOM 1807 O O . VAL A 1 250 ? 1.691 8.235 38.686 1.00 76.81 250 VAL A O 1
ATOM 1810 N N . VAL A 1 251 ? 3.636 7.502 39.543 1.00 77.62 251 VAL A N 1
ATOM 1811 C CA . VAL A 1 251 ? 3.145 7.274 40.896 1.00 77.62 251 VAL A CA 1
ATOM 1812 C C . VAL A 1 251 ? 3.007 8.669 41.485 1.00 77.62 251 VAL A C 1
ATOM 1814 O O . VAL A 1 251 ? 4.013 9.331 41.726 1.00 77.62 251 VAL A O 1
ATOM 1817 N N . ASN A 1 252 ? 1.772 9.149 41.619 1.00 72.81 252 ASN A N 1
ATOM 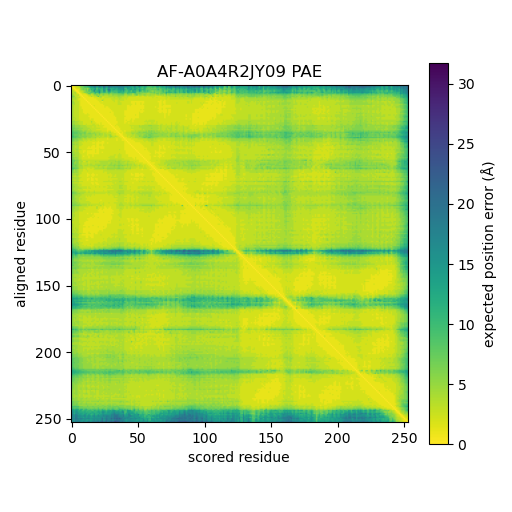1818 C CA . ASN A 1 252 ? 1.507 10.338 42.417 1.00 72.81 252 ASN A CA 1
ATOM 1819 C C . ASN A 1 252 ? 1.844 9.962 43.865 1.00 72.81 252 ASN A C 1
ATOM 1821 O O . ASN A 1 252 ? 1.131 9.153 44.460 1.00 72.81 252 ASN A O 1
ATOM 1825 N N . ILE A 1 253 ? 2.978 10.471 44.351 1.00 74.25 253 ILE A N 1
ATOM 1826 C CA . ILE A 1 253 ? 3.389 10.444 45.759 1.00 74.25 253 ILE A CA 1
ATOM 1827 C C . ILE A 1 253 ? 2.818 11.691 46.424 1.00 74.25 253 ILE A C 1
ATOM 1829 O O . ILE A 1 253 ? 2.925 12.770 45.795 1.00 74.25 253 ILE A O 1
#

pLDDT: mea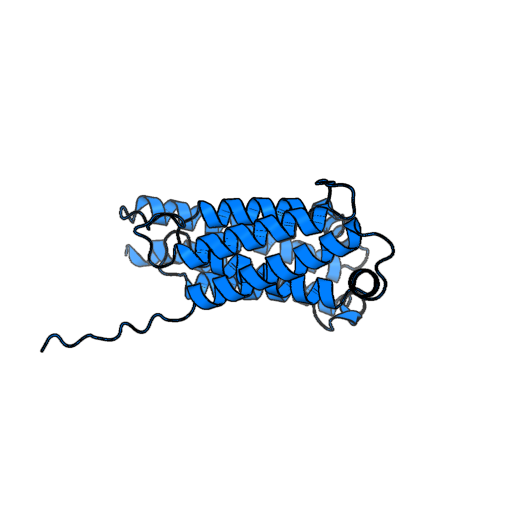n 92.7, std 6.37, range [59.69, 98.38]

Organism: NCBI:txid1213861

Nearest PDB structures (foldseek):
  6egk-assembly1_A  TM=1.727E-01  e=1.017E+00  Streptomyces clavuligerus
  8vdp-assembly1_A  TM=2.227E-01  e=8.251E+00  Mus musculus

Sequence (253 aa):
MTDNIRRLPIVATFAGLFVAAVGLVVQWIAKPAAFADFGFPPGLFYVVGAAVLVWLDRRANWSPMAAVILALWIVIGGLAGGILLRNLASTNAGTVAGNVVMVAGLAVTAVAGVLAIAHNRRTRPESAPRPLDRSNPRRLAALLTVIGLAVDAIGDAAPEGLNWDGPGPALFAILAVVVALVPGRAMIGLSMLLSLTFVLAAVAEPDSVNRLLNPADALPFGGVVAQILGLSLAVVAGTVAIAPFRRSNVVNI

Foldseek 3Di:
DVVVVLCVLLVLLLQLLVLLLQLQVLLCVLCVVVCVVPSGDPLNLQSVLLNVQLVLFVVDLLSLVLLLLSLCCVVVVCVLVVVLVCQCVDPRPSSNSSSVSNNRSSVSNNVSSVVSSVVSVVPPVDDADFCCDPPDPLNVLLVLLLQLLQLQLQLQCQVVPNDPSDPRSVVSNVLSVCSRGPHDLSSLSSLLSVLVVVLVVLVPDPVSVCCCVPVPDPRNVSSSVSNNRSSVSSNVSSVVSSDDPPPPPPPPD

Radius of gyration: 19.69 Å; Cα contacts (8 Å, |Δi|>4): 380; chains: 1; bounding box: 49×43×68 Å